Protein AF-0000000071014004 (afdb_homodimer)

Organism: NCBI:txid2759526

pLDDT: mean 93.77, std 11.55, range [32.0, 98.88]

Secondary structure (DSSP, 8-state):
------HHHHHHHHHHHTTT-TT-HHHHHHHHHHHHHHHTT--SHHHHHHHHHHHHHHHHHIIIII-EE--TTSEE-SS-EE-S-SSEEE-TT-EE-TT-EE-TT-EEE-S-TT-TT---EE-TT-EEPTT-EEESS-EEPTT-EEPTT-EE-S-B-TTEEEEETTEEEEETTS---/------HHHHHHHHHHHTTT-TT-HHHHHHHHHHHHHHHTT--SHHHHHHHHHHHHHHHHHIIIII-EE--TTSEE-TT-EE-S-SSEEE-TT-EE-TT-EE-TT-EEE-S-TT-TT---EE-TT-EEPTT-EEESS-EEPTT-EEPTT-EE-S-B-TTEEEEETTEEEEETTS---

Solvent-accessible surface area (backbone atoms only — not comparable to full-atom values): 17030 Å² total; per-residue (Å²): 127,82,73,85,60,54,69,68,57,48,43,51,48,33,34,56,62,49,71,67,39,82,81,39,60,25,40,47,43,53,44,51,21,52,50,41,46,53,46,70,68,48,75,60,60,78,68,27,47,64,53,51,52,50,41,52,54,53,49,46,46,29,33,73,39,34,25,38,42,58,50,46,64,32,46,70,44,52,53,51,34,40,77,47,49,11,55,27,40,44,39,45,64,23,35,38,27,34,48,20,37,40,32,27,36,18,36,38,27,55,70,45,86,91,36,81,69,28,25,29,35,37,30,38,38,25,36,40,26,46,41,16,34,37,34,15,72,32,44,34,25,45,43,15,35,35,33,56,50,10,33,39,73,60,67,37,54,58,45,19,34,31,39,14,77,71,40,46,81,43,56,69,88,60,78,84,128,126,81,73,84,62,55,67,68,58,50,43,50,48,33,35,54,64,49,71,66,40,81,81,39,60,26,43,46,42,53,44,50,21,52,49,42,45,51,47,70,67,48,76,58,61,78,66,27,47,62,52,49,52,52,40,52,53,53,49,47,46,30,33,41,64,41,19,40,41,56,48,44,66,31,45,71,44,52,53,52,37,40,79,44,62,32,24,27,40,45,40,45,65,21,35,38,26,35,48,20,37,39,31,28,37,19,34,38,26,54,70,45,89,88,37,83,70,30,26,27,35,38,31,37,40,25,36,41,24,46,40,15,34,37,33,16,71,30,41,35,24,44,42,15,34,37,33,61,46,10,26,40,75,59,68,38,56,56,46,19,34,31,38,41,50,70,41,46,82,41,59,72,86,63,77,83,126

Foldseek 3Di:
DPPPDDLVVQLVQLCVLQVVDCPALFSLQVSLLSLQLVLVVPPPPVVSVVSVVVSVVSQVCSCVPFVAHDHNLEAEEGSETAHGTHQHEAQSLEYAYAQEYHYYNEEWAEDDPVCRNFTEYEYYNEYEEANEYEYGNEYEEACEYEYHNEYEDYHAYHQWYWYDVPTDIGHDPDPPD/DPPPDDLVVQLVQLCVLQVVDCPALFSLQVSLLSLQLVLVVPPPPVVSVVSVVVSVVSQVCSCPPFVAHDHNLEAEEGSETEHGTHLHEAQSLEYAYAQEYHYYNEEWAADDPVCHNFTEYEYAQEYEEANEYEYGNEYEEACEYEYHNEYEDYHAYHCWYWYDVPTDIGHDPDPPD

Nearest PDB structures (foldseek):
  4n6a-assembly2_B  TM=8.414E-01  e=1.257E-10  Glycine max
  6wye-assembly1_E-4  TM=8.091E-01  e=2.209E-10  Neisseria gonorrhoeae
  4h7o-assembly1_A  TM=8.369E-01  e=6.091E-10  Vibrio cholerae O1 biovar El Tor str. N16961
  6wye-assembly1_A-3  TM=8.309E-01  e=4.596E-10  Neisseria gonorrhoeae
  4hzd-assembly1_A  TM=8.351E-01  e=7.213E-10  Brucella abortus S19

InterPro domains:
  IPR001451 Hexapeptide repeat [PF00132] (120-152)
  IPR005881 Serine O-acetyltransferase [PIRSF000441] (22-171)
  IPR011004 Trimeric LpxA-like superfamily [SSF51161] (46-169)
  IPR018357 Hexapeptide transferase, conserved site [PS00101] (128-156)
  IPR045304 Serine acetyltransferase, LbH domain [cd03354] (66-166)

Sequence (354 aa):
MNADLPLFAQIREDWIAHGRDWTKPGFRAVAVHRFGVWRMSVRPKLLRAPLSILYRALFRRCRDVYGIELPYSVVLGRNVVVEHQGGIVVHGDTVIGDDCIIRQNCTLGIRRLDALNDAPVLGRGVQLGAGSVVLGKITLGDGAIVGANAVVLVDVPARALAIGVPATITMRGEPTSMNADLPLFAQIREDWIAHGRDWTKPGFRAVAVHRFGVWRMSVRPKLLRAPLSILYRALFRRCRDVYGIELPYSVVLGRNVVVEHQGGIVVHGDTVIGDDCIIRQNCTLGIRRLDALNDAPVLGRGVQLGAGSVVLGKITLGDGAIVGANAVVLVDVPARALAIGVPATITMRGEPTS

Structure (mmCIF, N/CA/C/O backbone):
data_AF-0000000071014004-model_v1
#
loop_
_entity.id
_entity.type
_entity.pdbx_description
1 polymer 'Serine acetyltransferase'
#
loop_
_atom_site.group_PDB
_atom_site.id
_atom_site.type_symbol
_atom_site.label_atom_id
_atom_site.label_alt_id
_atom_site.label_comp_id
_atom_site.label_asym_id
_atom_site.label_entity_id
_atom_site.label_seq_id
_atom_site.pdbx_PDB_ins_code
_atom_site.Cartn_x
_atom_site.Cartn_y
_atom_site.Cartn_z
_atom_site.occupancy
_atom_site.B_iso_or_equiv
_atom_site.auth_seq_id
_atom_site.auth_comp_id
_atom_site.auth_asym_id
_atom_site.auth_atom_id
_atom_site.pdbx_PDB_model_num
ATOM 1 N N . MET A 1 1 ? 2.758 -14.836 -27.625 1 33.19 1 MET A N 1
ATOM 2 C CA . MET A 1 1 ? 3.807 -15.703 -27.109 1 33.19 1 MET A CA 1
ATOM 3 C C . MET A 1 1 ? 4.922 -14.891 -26.453 1 33.19 1 MET A C 1
ATOM 5 O O . MET A 1 1 ? 5.621 -14.141 -27.141 1 33.19 1 MET A O 1
ATOM 9 N N . ASN A 1 2 ? 4.719 -14.258 -25.297 1 44.44 2 ASN A N 1
ATOM 10 C CA . ASN A 1 2 ? 5.625 -13.234 -24.781 1 44.44 2 ASN A CA 1
ATOM 11 C C . ASN A 1 2 ? 7.078 -13.703 -24.828 1 44.44 2 ASN A C 1
ATOM 13 O O . ASN A 1 2 ? 7.406 -14.766 -24.281 1 44.44 2 ASN A O 1
ATOM 17 N N . ALA A 1 3 ? 7.75 -13.508 -25.844 1 51.12 3 ALA A N 1
ATOM 18 C CA . ALA A 1 3 ? 9.164 -13.82 -26.031 1 51.12 3 ALA A CA 1
ATOM 19 C C . ALA A 1 3 ? 9.914 -13.836 -24.703 1 51.12 3 ALA A C 1
ATOM 21 O O . ALA A 1 3 ? 9.742 -12.938 -23.875 1 51.12 3 ALA A O 1
ATOM 22 N N . ASP A 1 4 ? 10.297 -15.07 -24.188 1 71.12 4 ASP A N 1
ATOM 23 C CA . ASP A 1 4 ? 11.07 -15.352 -22.984 1 71.12 4 ASP A CA 1
ATOM 24 C C . ASP A 1 4 ? 12.258 -14.398 -22.859 1 71.12 4 ASP A C 1
ATOM 26 O O . ASP A 1 4 ? 13.25 -14.547 -23.562 1 71.12 4 ASP A O 1
ATOM 30 N N . LEU A 1 5 ? 12.047 -13.109 -22.5 1 79.94 5 LEU A N 1
ATOM 31 C CA . LEU A 1 5 ? 13.141 -12.172 -22.25 1 79.94 5 LEU A CA 1
ATOM 32 C C . LEU A 1 5 ? 14.148 -12.758 -21.266 1 79.94 5 LEU A C 1
ATOM 34 O O . LEU A 1 5 ? 13.773 -13.453 -20.328 1 79.94 5 LEU A O 1
ATOM 38 N N . PRO A 1 6 ? 15.43 -12.578 -21.781 1 90.38 6 PRO A N 1
ATOM 39 C CA . PRO A 1 6 ? 16.438 -12.938 -20.781 1 90.38 6 PRO A CA 1
ATOM 40 C C . PRO A 1 6 ? 16.203 -12.25 -19.438 1 90.38 6 PRO A C 1
ATOM 42 O O . PRO A 1 6 ? 15.492 -11.25 -19.359 1 90.38 6 PRO A O 1
ATOM 45 N N . LEU A 1 7 ? 16.781 -12.859 -18.438 1 92.12 7 LEU A N 1
ATOM 46 C CA . LEU A 1 7 ? 16.578 -12.391 -17.078 1 92.12 7 LEU A CA 1
ATOM 47 C C . LEU A 1 7 ? 16.875 -10.898 -16.969 1 92.12 7 LEU A C 1
ATOM 49 O O . LEU A 1 7 ? 16.062 -10.133 -16.438 1 92.12 7 LEU A O 1
ATOM 53 N N . PHE A 1 8 ? 18.016 -10.422 -17.484 1 93.06 8 PHE A N 1
ATOM 54 C CA . PHE A 1 8 ? 18.438 -9.031 -17.328 1 93.06 8 PHE A CA 1
ATOM 55 C C . PHE A 1 8 ? 17.484 -8.094 -18.047 1 93.06 8 PHE A C 1
ATOM 57 O O . PHE A 1 8 ? 17.188 -7 -17.562 1 93.06 8 PHE A O 1
ATOM 64 N N . ALA A 1 9 ? 16.984 -8.461 -19.141 1 94.88 9 ALA A N 1
ATOM 65 C CA . ALA A 1 9 ? 16.016 -7.656 -19.875 1 94.88 9 ALA A CA 1
ATOM 66 C C . ALA A 1 9 ? 14.711 -7.539 -19.094 1 94.88 9 ALA A C 1
ATOM 68 O O . ALA A 1 9 ? 14.086 -6.477 -19.078 1 94.88 9 ALA A O 1
ATOM 69 N N . GLN A 1 10 ? 14.297 -8.625 -18.516 1 94.12 10 GLN A N 1
ATOM 70 C CA . GLN A 1 10 ? 13.086 -8.594 -17.688 1 94.12 10 GLN A CA 1
ATOM 71 C C . GLN A 1 10 ? 13.25 -7.645 -16.5 1 94.12 10 GLN A C 1
ATOM 73 O O . GLN A 1 10 ? 12.352 -6.852 -16.219 1 94.12 10 GLN A O 1
ATOM 78 N N . ILE A 1 11 ? 14.367 -7.715 -15.883 1 95.5 11 ILE A N 1
ATOM 79 C CA . ILE A 1 11 ? 14.633 -6.906 -14.695 1 95.5 11 ILE A CA 1
ATOM 80 C C . ILE A 1 11 ? 14.703 -5.434 -15.078 1 95.5 11 ILE A C 1
ATOM 82 O O . ILE A 1 11 ? 14.211 -4.57 -14.352 1 95.5 11 ILE A O 1
ATOM 86 N N . ARG A 1 12 ? 15.297 -5.172 -16.188 1 96.19 12 ARG A N 1
ATOM 87 C CA . ARG A 1 12 ? 15.352 -3.797 -16.672 1 96.19 12 ARG A CA 1
ATOM 88 C C . ARG A 1 12 ? 13.953 -3.248 -16.953 1 96.19 12 ARG A C 1
ATOM 90 O O . ARG A 1 12 ? 13.648 -2.107 -16.594 1 96.19 12 ARG A O 1
ATOM 97 N N . GLU A 1 13 ? 13.203 -4.043 -17.578 1 96.19 13 GLU A N 1
ATOM 98 C CA . GLU A 1 13 ? 11.82 -3.658 -17.844 1 96.19 13 GLU A CA 1
ATOM 99 C C . GLU A 1 13 ? 11.07 -3.375 -16.547 1 96.19 13 GLU A C 1
ATOM 101 O O . GLU A 1 13 ? 10.344 -2.387 -16.438 1 96.19 13 GLU A O 1
ATOM 106 N N . ASP A 1 14 ? 11.25 -4.258 -15.578 1 95.81 14 ASP A N 1
ATOM 107 C CA . ASP A 1 14 ? 10.594 -4.082 -14.289 1 95.81 14 ASP A CA 1
ATOM 108 C C . ASP A 1 14 ? 11.094 -2.826 -13.578 1 95.81 14 ASP A C 1
ATOM 110 O O . ASP A 1 14 ? 10.328 -2.139 -12.906 1 95.81 14 ASP A O 1
ATOM 114 N N . TRP A 1 15 ? 12.352 -2.553 -13.727 1 96.38 15 TRP A N 1
ATOM 115 C CA . TRP A 1 15 ? 12.953 -1.353 -13.148 1 96.38 15 TRP A CA 1
ATOM 116 C C . TRP A 1 15 ? 12.305 -0.095 -13.727 1 96.38 15 TRP A C 1
ATOM 118 O O . TRP A 1 15 ? 11.945 0.82 -12.977 1 96.38 15 TRP A O 1
ATOM 128 N N . ILE A 1 16 ? 12.133 -0.073 -14.945 1 97 16 ILE A N 1
ATOM 129 C CA . ILE A 1 16 ? 11.5 1.057 -15.617 1 97 16 ILE A CA 1
ATOM 130 C C . ILE A 1 16 ? 10.055 1.186 -15.156 1 97 16 ILE A C 1
ATOM 132 O O . ILE A 1 16 ? 9.594 2.283 -14.828 1 97 16 ILE A O 1
ATOM 136 N N . ALA A 1 17 ? 9.398 0.08 -15.031 1 95.25 17 ALA A N 1
ATOM 137 C CA . ALA A 1 17 ? 7.992 0.065 -14.633 1 95.25 17 ALA A CA 1
ATOM 138 C C . ALA A 1 17 ? 7.816 0.58 -13.211 1 95.25 17 ALA A C 1
ATOM 140 O O . ALA A 1 17 ? 6.746 1.072 -12.852 1 95.25 17 ALA A O 1
ATOM 141 N N . HIS A 1 18 ? 8.844 0.455 -12.391 1 96.25 18 HIS A N 1
ATOM 142 C CA . HIS A 1 18 ? 8.766 0.898 -11.008 1 96.25 18 HIS A CA 1
ATOM 143 C C . HIS A 1 18 ? 9.391 2.281 -10.836 1 96.25 18 HIS A C 1
ATOM 145 O O . HIS A 1 18 ? 9.898 2.609 -9.758 1 96.25 18 HIS A O 1
ATOM 151 N N . GLY A 1 19 ? 9.445 3.031 -11.859 1 94.5 19 GLY A N 1
ATOM 152 C CA . GLY A 1 19 ? 9.898 4.41 -11.781 1 94.5 19 GLY A CA 1
ATOM 153 C C . GLY A 1 19 ? 11.406 4.543 -11.695 1 94.5 19 GLY A C 1
ATOM 154 O O . GLY A 1 19 ? 11.922 5.492 -11.102 1 94.5 19 GLY A O 1
ATOM 155 N N . ARG A 1 20 ? 12.148 3.553 -12.055 1 96.38 20 ARG A N 1
ATOM 156 C CA . ARG A 1 20 ? 13.609 3.551 -12.102 1 96.38 20 ARG A CA 1
ATOM 157 C C . ARG A 1 20 ? 14.203 3.711 -10.703 1 96.38 20 ARG A C 1
ATOM 159 O O . ARG A 1 20 ? 15.195 4.41 -10.523 1 96.38 20 ARG A O 1
ATOM 166 N N . ASP A 1 21 ? 13.555 3.252 -9.781 1 94.5 21 ASP A N 1
ATOM 167 C CA . ASP A 1 21 ? 14 3.275 -8.391 1 94.5 21 ASP A CA 1
ATOM 168 C C . ASP A 1 21 ? 14.211 1.859 -7.859 1 94.5 21 ASP A C 1
ATOM 170 O O . ASP A 1 21 ? 13.25 1.182 -7.492 1 94.5 21 ASP A O 1
ATOM 174 N N . TRP A 1 22 ? 15.414 1.459 -7.73 1 93.88 22 TRP A N 1
ATOM 175 C CA . TRP A 1 22 ? 15.734 0.088 -7.348 1 93.88 22 TRP A CA 1
ATOM 176 C C . TRP A 1 22 ? 15.484 -0.137 -5.859 1 93.88 22 TRP A C 1
ATOM 178 O O . TRP A 1 22 ? 15.484 -1.276 -5.391 1 93.88 22 TRP A O 1
ATOM 188 N N . THR A 1 23 ? 15.219 0.955 -5.137 1 94.25 23 THR A N 1
ATOM 189 C CA . THR A 1 23 ? 15.047 0.823 -3.693 1 94.25 23 THR A CA 1
ATOM 190 C C . THR A 1 23 ? 13.609 0.447 -3.348 1 94.25 23 THR A C 1
ATOM 192 O O . THR A 1 23 ? 13.312 0.086 -2.207 1 94.25 23 THR A O 1
ATOM 195 N N . LYS A 1 24 ? 12.758 0.552 -4.312 1 95.94 24 LYS A N 1
ATOM 196 C CA . LYS A 1 24 ? 11.359 0.245 -4.047 1 95.94 24 LYS A CA 1
ATOM 197 C C . LYS A 1 24 ? 11.164 -1.239 -3.748 1 95.94 24 LYS A C 1
ATOM 199 O O . LYS A 1 24 ? 11.578 -2.096 -4.535 1 95.94 24 LYS A O 1
ATOM 204 N N . PRO A 1 25 ? 10.508 -1.484 -2.639 1 97.25 25 PRO A N 1
ATOM 205 C CA . PRO A 1 25 ? 10.289 -2.885 -2.27 1 97.25 25 PRO A CA 1
ATOM 206 C C . PRO A 1 25 ? 9.578 -3.678 -3.363 1 97.25 25 PRO A C 1
ATOM 208 O O . PRO A 1 25 ? 9.898 -4.848 -3.594 1 97.25 25 PRO A O 1
ATOM 211 N N . GLY A 1 26 ? 8.641 -3.057 -4.035 1 97.81 26 GLY A N 1
ATOM 212 C CA . GLY A 1 26 ? 7.922 -3.732 -5.105 1 97.81 26 GLY A CA 1
ATOM 213 C C . GLY A 1 26 ? 8.828 -4.207 -6.227 1 97.81 26 GLY A C 1
ATOM 214 O O . GLY A 1 26 ? 8.703 -5.336 -6.699 1 97.81 26 GLY A O 1
ATOM 215 N N . PHE A 1 27 ? 9.711 -3.385 -6.656 1 98.12 27 PHE A N 1
ATOM 216 C CA . PHE A 1 27 ? 10.664 -3.762 -7.691 1 98.12 27 PHE A CA 1
ATOM 217 C C . PHE A 1 27 ? 11.523 -4.938 -7.238 1 98.12 27 PHE A C 1
ATOM 219 O O . PHE A 1 27 ? 11.711 -5.902 -7.984 1 98.12 27 PHE A O 1
ATOM 226 N N . ARG A 1 28 ? 12.047 -4.812 -6.035 1 98.12 28 ARG A N 1
ATOM 227 C CA . ARG A 1 28 ? 12.938 -5.852 -5.523 1 98.12 28 ARG A CA 1
ATOM 228 C C . ARG A 1 28 ? 12.219 -7.195 -5.441 1 98.12 28 ARG A C 1
ATOM 230 O O . ARG A 1 28 ? 12.805 -8.234 -5.738 1 98.12 28 ARG A O 1
ATOM 237 N N . ALA A 1 29 ? 10.984 -7.18 -5.027 1 98.56 29 ALA A N 1
ATOM 238 C CA . ALA A 1 29 ? 10.211 -8.422 -4.938 1 98.56 29 ALA A CA 1
ATOM 239 C C . ALA A 1 29 ? 10.031 -9.055 -6.312 1 98.56 29 ALA A C 1
ATOM 241 O O . ALA A 1 29 ? 10.164 -10.266 -6.465 1 98.56 29 ALA A O 1
ATOM 242 N N . VAL A 1 30 ? 9.703 -8.266 -7.277 1 98.56 30 VAL A N 1
ATOM 243 C CA . VAL A 1 30 ? 9.508 -8.758 -8.633 1 98.56 30 VAL A CA 1
ATOM 244 C C . VAL A 1 30 ? 10.828 -9.273 -9.188 1 98.56 30 VAL A C 1
ATOM 246 O O . VAL A 1 30 ? 10.875 -10.32 -9.836 1 98.56 30 VAL A O 1
ATOM 249 N N . ALA A 1 31 ? 11.922 -8.547 -8.969 1 98.5 31 ALA A N 1
ATOM 250 C CA . ALA A 1 31 ? 13.25 -8.969 -9.414 1 98.5 31 ALA A CA 1
ATOM 251 C C . ALA A 1 31 ? 13.625 -10.32 -8.812 1 98.5 31 ALA A C 1
ATOM 253 O O . ALA A 1 31 ? 14.156 -11.195 -9.508 1 98.5 31 ALA A O 1
ATOM 254 N N . VAL A 1 32 ? 13.359 -10.43 -7.527 1 98.5 32 VAL A N 1
ATOM 255 C CA . VAL A 1 32 ? 13.672 -11.688 -6.84 1 98.5 32 VAL A CA 1
ATOM 256 C C . VAL A 1 32 ? 12.836 -12.82 -7.438 1 98.5 32 VAL A C 1
ATOM 258 O O . VAL A 1 32 ? 13.336 -13.93 -7.617 1 98.5 32 VAL A O 1
ATOM 261 N N . HIS A 1 33 ? 11.594 -12.57 -7.711 1 98.56 33 HIS A N 1
ATOM 262 C CA . HIS A 1 33 ? 10.742 -13.547 -8.383 1 98.56 33 HIS A CA 1
ATOM 263 C C . HIS A 1 33 ? 11.352 -14 -9.703 1 98.56 33 HIS A C 1
ATOM 265 O O . HIS A 1 33 ? 11.453 -15.195 -9.969 1 98.56 33 HIS A O 1
ATOM 271 N N . ARG A 1 34 ? 11.711 -13.023 -10.531 1 98.06 34 ARG A N 1
ATOM 272 C CA . ARG A 1 34 ? 12.266 -13.352 -11.844 1 98.06 34 ARG A CA 1
ATOM 273 C C . ARG A 1 34 ? 13.555 -14.156 -11.703 1 98.06 34 ARG A C 1
ATOM 275 O O . ARG A 1 34 ? 13.789 -15.094 -12.477 1 98.06 34 ARG A O 1
ATOM 282 N N . PHE A 1 35 ? 14.422 -13.766 -10.75 1 97.88 35 PHE A N 1
ATOM 283 C CA . PHE A 1 35 ? 15.641 -14.516 -10.453 1 97.88 35 PHE A CA 1
ATOM 284 C C . PHE A 1 35 ? 15.305 -15.961 -10.086 1 97.88 35 PHE A C 1
ATOM 286 O O . PHE A 1 35 ? 15.984 -16.891 -10.516 1 97.88 35 PHE A O 1
ATOM 293 N N . GLY A 1 36 ? 14.289 -16.109 -9.266 1 97.69 36 GLY A N 1
ATOM 294 C CA . GLY A 1 36 ? 13.859 -17.438 -8.867 1 97.69 36 GLY A CA 1
ATOM 295 C C . GLY A 1 36 ? 13.43 -18.297 -10.039 1 97.69 36 GLY A C 1
ATOM 296 O O . GLY A 1 36 ? 13.742 -19.484 -10.086 1 97.69 36 GLY A O 1
ATOM 297 N N . VAL A 1 37 ? 12.703 -17.719 -10.938 1 96.88 37 VAL A N 1
ATOM 298 C CA . VAL A 1 37 ? 12.273 -18.453 -12.125 1 96.88 37 VAL A CA 1
ATOM 299 C C . VAL A 1 37 ? 13.484 -18.812 -12.977 1 96.88 37 VAL A C 1
ATOM 301 O O . VAL A 1 37 ? 13.625 -19.953 -13.414 1 96.88 37 VAL A O 1
ATOM 304 N N . TRP A 1 38 ? 14.359 -17.844 -13.18 1 95.56 38 TRP A N 1
ATOM 305 C CA . TRP A 1 38 ? 15.539 -18.047 -14.008 1 95.56 38 TRP A CA 1
ATOM 306 C C . TRP A 1 38 ? 16.422 -19.156 -13.453 1 95.56 38 TRP A C 1
ATOM 308 O O . TRP A 1 38 ? 16.953 -19.984 -14.203 1 95.56 38 TRP A O 1
ATOM 318 N N . ARG A 1 39 ? 16.609 -19.125 -12.148 1 94.94 39 ARG A N 1
ATOM 319 C CA . ARG A 1 39 ? 17.531 -20.094 -11.547 1 94.94 39 ARG A CA 1
ATOM 320 C C . ARG A 1 39 ? 17.062 -21.531 -11.812 1 94.94 39 ARG A C 1
ATOM 322 O O . ARG A 1 39 ? 17.859 -22.453 -11.812 1 94.94 39 ARG A O 1
ATOM 329 N N . MET A 1 40 ? 15.781 -21.719 -12 1 93.38 40 MET A N 1
ATOM 330 C CA . MET A 1 40 ? 15.242 -23.062 -12.25 1 93.38 40 MET A CA 1
ATOM 331 C C . MET A 1 40 ? 15.633 -23.547 -13.641 1 93.38 40 MET A C 1
ATOM 333 O O . MET A 1 40 ? 15.531 -24.75 -13.93 1 93.38 40 MET A O 1
ATOM 337 N N . SER A 1 41 ? 16.062 -22.672 -14.438 1 91.5 41 SER A N 1
ATOM 338 C CA . SER A 1 41 ? 16.5 -23.047 -15.781 1 91.5 41 SER A CA 1
ATOM 339 C C . SER A 1 41 ? 17.969 -23.453 -15.789 1 91.5 41 SER A C 1
ATOM 341 O O . SER A 1 41 ? 18.453 -23.984 -16.781 1 91.5 41 SER A O 1
ATOM 343 N N . VAL A 1 42 ? 18.625 -23.25 -14.703 1 90.12 42 VAL A N 1
ATOM 344 C CA . VAL A 1 42 ? 20.031 -2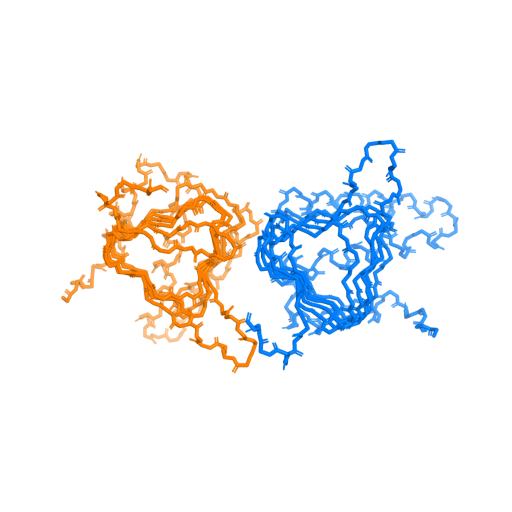3.609 -14.609 1 90.12 42 VAL A CA 1
ATOM 345 C C . VAL A 1 42 ? 20.172 -25.125 -14.469 1 90.12 42 VAL A C 1
ATOM 347 O O . VAL A 1 42 ? 19.531 -25.734 -13.617 1 90.12 42 VAL A O 1
ATOM 350 N N . ARG A 1 43 ? 20.922 -25.953 -15.375 1 86.5 43 ARG A N 1
ATOM 351 C CA . ARG A 1 43 ? 20.906 -27.406 -15.57 1 86.5 43 ARG A CA 1
ATOM 352 C C . ARG A 1 43 ? 21.719 -28.109 -14.5 1 86.5 43 ARG A C 1
ATOM 354 O O . ARG A 1 43 ? 21.25 -29.062 -13.875 1 86.5 43 ARG A O 1
ATOM 361 N N . PRO A 1 44 ? 23.25 -27.828 -14.477 1 89 44 PRO A N 1
ATOM 362 C CA . PRO A 1 44 ? 23.891 -28.641 -13.438 1 89 44 PRO A CA 1
ATOM 363 C C . PRO A 1 44 ? 23.406 -28.281 -12.031 1 89 44 PRO A C 1
ATOM 365 O O . PRO A 1 44 ? 23.328 -27.109 -11.68 1 89 44 PRO A O 1
ATOM 368 N N . LYS A 1 45 ? 22.812 -29.344 -11.438 1 88 45 LYS A N 1
ATOM 369 C CA . LYS A 1 45 ? 22.281 -29.188 -10.094 1 88 45 LYS A CA 1
ATOM 370 C C . LYS A 1 45 ? 23.281 -28.516 -9.164 1 88 45 LYS A C 1
ATOM 372 O O . LYS A 1 45 ? 22.906 -27.75 -8.281 1 88 45 LYS A O 1
ATOM 377 N N . LEU A 1 46 ? 24.5 -28.875 -9.43 1 90.62 46 LEU A N 1
ATOM 378 C CA . LEU A 1 46 ? 25.547 -28.328 -8.562 1 90.62 46 LEU A CA 1
ATOM 379 C C . LEU A 1 46 ? 25.625 -26.812 -8.68 1 90.62 46 LEU A C 1
ATOM 381 O O . LEU A 1 46 ? 25.891 -26.125 -7.695 1 90.62 46 LEU A O 1
ATOM 385 N N . LEU A 1 47 ? 25.406 -26.312 -9.836 1 90.88 47 LEU A N 1
ATOM 386 C CA . LEU A 1 47 ? 25.438 -24.875 -10.062 1 90.88 47 LEU A CA 1
ATOM 387 C C . LEU A 1 47 ? 24.141 -24.219 -9.586 1 90.88 47 LEU A C 1
ATOM 389 O O . LEU A 1 47 ? 24.141 -23.062 -9.156 1 90.88 47 LEU A O 1
ATOM 393 N N . ARG A 1 48 ? 23.078 -24.953 -9.594 1 93.38 48 ARG A N 1
ATOM 394 C CA . ARG A 1 48 ? 21.766 -24.438 -9.203 1 93.38 48 ARG A CA 1
ATOM 395 C C . ARG A 1 48 ? 21.656 -24.312 -7.688 1 93.38 48 ARG A C 1
ATOM 397 O O . ARG A 1 48 ? 20.969 -23.438 -7.176 1 93.38 48 ARG A O 1
ATOM 404 N N . ALA A 1 49 ? 22.391 -25.047 -6.965 1 94.75 49 ALA A N 1
ATOM 405 C CA . ALA A 1 49 ? 22.25 -25.141 -5.512 1 94.75 49 ALA A CA 1
ATOM 406 C C . ALA A 1 49 ? 22.578 -23.812 -4.844 1 94.75 49 ALA A C 1
ATOM 408 O O . ALA A 1 49 ? 21.766 -23.266 -4.094 1 94.75 49 ALA A O 1
ATOM 409 N N . PRO A 1 50 ? 23.797 -23.266 -5.125 1 95.88 50 PRO A N 1
ATOM 410 C CA . PRO A 1 50 ? 24.078 -21.969 -4.496 1 95.88 50 PRO A CA 1
ATOM 411 C C . PRO A 1 50 ? 23.109 -20.875 -4.926 1 95.88 50 PRO A C 1
ATOM 413 O O . PRO A 1 50 ? 22.781 -19.984 -4.137 1 95.88 50 PRO A O 1
ATOM 416 N N . LEU A 1 51 ? 22.656 -20.922 -6.125 1 96.44 51 LEU A N 1
ATOM 417 C CA . LEU A 1 51 ? 21.672 -19.953 -6.621 1 96.44 51 LEU A CA 1
ATOM 418 C C . LEU A 1 51 ? 20.344 -20.109 -5.898 1 96.44 51 LEU A C 1
ATOM 420 O O . LEU A 1 51 ? 19.641 -19.125 -5.645 1 96.44 51 LEU A O 1
ATOM 424 N N . SER A 1 52 ? 20 -21.328 -5.52 1 97.06 52 SER A N 1
ATOM 425 C CA . SER A 1 52 ? 18.766 -21.594 -4.797 1 97.06 52 SER A CA 1
ATOM 426 C C . SER A 1 52 ? 18.844 -21.109 -3.355 1 97.06 52 SER A C 1
ATOM 428 O O . SER A 1 52 ? 17.859 -20.609 -2.801 1 97.06 52 SER A O 1
ATOM 430 N N . ILE A 1 53 ? 20.016 -21.188 -2.781 1 97.69 53 ILE A N 1
ATOM 431 C CA . ILE A 1 53 ? 20.234 -20.656 -1.441 1 97.69 53 ILE A CA 1
ATOM 432 C C . ILE A 1 53 ? 20.078 -19.125 -1.459 1 97.69 53 ILE A C 1
ATOM 434 O O . ILE A 1 53 ? 19.406 -18.562 -0.587 1 97.69 53 ILE A O 1
ATOM 438 N N . LEU A 1 54 ? 20.672 -18.5 -2.465 1 98 54 LEU A N 1
ATOM 439 C CA . LEU A 1 54 ? 20.562 -17.047 -2.609 1 98 54 LEU A CA 1
ATOM 440 C C . LEU A 1 54 ? 19.109 -16.641 -2.818 1 98 54 LEU A C 1
ATOM 442 O O . LEU A 1 54 ? 18.641 -15.672 -2.215 1 98 54 LEU A O 1
ATOM 446 N N . TYR A 1 55 ? 18.391 -17.375 -3.65 1 97.62 55 TYR A N 1
ATOM 447 C CA . TYR A 1 55 ? 16.969 -17.078 -3.861 1 97.62 55 TYR A CA 1
ATOM 448 C C . TYR A 1 55 ? 16.203 -17.156 -2.551 1 97.62 55 TYR A C 1
ATOM 450 O O . TYR A 1 55 ? 15.43 -16.25 -2.229 1 97.62 55 TYR A O 1
ATOM 458 N N . ARG A 1 56 ? 16.422 -18.172 -1.872 1 98.25 56 ARG A N 1
ATOM 459 C CA . ARG A 1 56 ? 15.695 -18.359 -0.619 1 98.25 56 ARG A CA 1
ATOM 460 C C . ARG A 1 56 ? 15.984 -17.219 0.356 1 98.25 56 ARG A C 1
ATOM 462 O O . ARG A 1 56 ? 15.078 -16.75 1.048 1 98.25 56 ARG A O 1
ATOM 469 N N . ALA A 1 57 ? 17.219 -16.828 0.474 1 98.62 57 ALA A N 1
ATOM 470 C CA . ALA A 1 57 ? 17.594 -15.727 1.347 1 98.62 57 ALA A CA 1
ATOM 471 C C . ALA A 1 57 ? 16.922 -14.43 0.914 1 98.62 57 ALA A C 1
ATOM 473 O O . ALA A 1 57 ? 16.391 -13.695 1.747 1 98.62 57 ALA A O 1
ATOM 474 N N . LEU A 1 58 ? 16.969 -14.164 -0.382 1 98.44 58 LEU A N 1
ATOM 475 C CA . LEU A 1 58 ? 16.375 -12.945 -0.91 1 98.44 58 LEU A CA 1
ATOM 476 C C . LEU A 1 58 ? 14.859 -12.977 -0.765 1 98.44 58 LEU A C 1
ATOM 478 O O . LEU A 1 58 ? 14.234 -11.961 -0.451 1 98.44 58 LEU A O 1
ATOM 482 N N . PHE A 1 59 ? 14.289 -14.141 -1.022 1 98.12 59 PHE A N 1
ATOM 483 C CA . PHE A 1 59 ? 12.852 -14.328 -0.854 1 98.12 59 PHE A CA 1
ATOM 484 C C . PHE A 1 59 ? 12.445 -14.078 0.592 1 98.12 59 PHE A C 1
ATOM 486 O O . PHE A 1 59 ? 11.453 -13.391 0.852 1 98.12 59 PHE A O 1
ATOM 493 N N . ARG A 1 60 ? 13.18 -14.578 1.499 1 98.25 60 ARG A N 1
ATOM 494 C CA . ARG A 1 60 ? 12.906 -14.367 2.916 1 98.25 60 ARG A CA 1
ATOM 495 C C . ARG A 1 60 ? 12.992 -12.891 3.277 1 98.25 60 ARG A C 1
ATOM 497 O O . ARG A 1 60 ? 12.195 -12.391 4.074 1 98.25 60 ARG A O 1
ATOM 504 N N . ARG A 1 61 ? 13.922 -12.234 2.785 1 97.62 61 ARG A N 1
ATOM 505 C CA . ARG A 1 61 ? 14.047 -10.797 3.039 1 97.62 61 ARG A CA 1
ATOM 506 C C . ARG A 1 61 ? 12.828 -10.047 2.531 1 97.62 61 ARG A C 1
ATOM 508 O O . ARG A 1 61 ? 12.297 -9.164 3.221 1 97.62 61 ARG A O 1
ATOM 515 N N . CYS A 1 62 ? 12.367 -10.375 1.312 1 97.94 62 CYS A N 1
ATOM 516 C CA . CYS A 1 62 ? 11.172 -9.734 0.769 1 97.94 62 CYS A CA 1
ATOM 517 C C . CYS A 1 62 ? 9.961 -10.016 1.645 1 97.94 62 CYS A C 1
ATOM 519 O O . CYS A 1 62 ? 9.156 -9.117 1.91 1 97.94 62 CYS A O 1
ATOM 521 N N . ARG A 1 63 ? 9.914 -11.227 2.061 1 96.88 63 ARG A N 1
ATOM 522 C CA . ARG A 1 63 ? 8.781 -11.641 2.885 1 96.88 63 ARG A CA 1
ATOM 523 C C . ARG A 1 63 ? 8.836 -10.977 4.258 1 96.88 63 ARG A C 1
ATOM 525 O O . ARG A 1 63 ? 7.855 -10.367 4.691 1 96.88 63 ARG A O 1
ATOM 532 N N . ASP A 1 64 ? 9.961 -11.039 4.918 1 96.19 64 ASP A N 1
ATOM 533 C CA . ASP A 1 64 ? 10.078 -10.656 6.324 1 96.19 64 ASP A CA 1
ATOM 534 C C . ASP A 1 64 ? 10.25 -9.148 6.473 1 96.19 64 ASP A C 1
ATOM 536 O O . ASP A 1 64 ? 9.797 -8.562 7.461 1 96.19 64 ASP A O 1
ATOM 540 N N . VAL A 1 65 ? 10.859 -8.492 5.59 1 96.3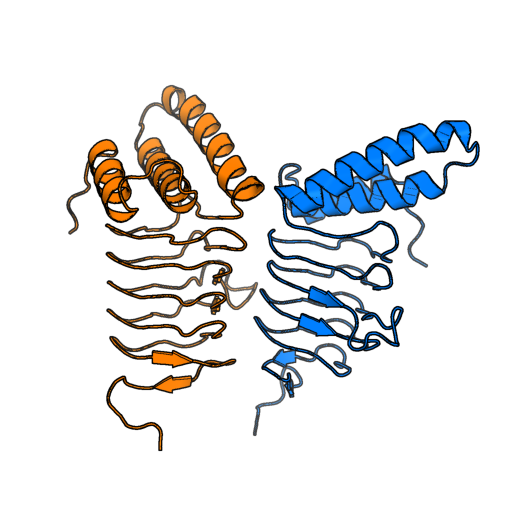8 65 VAL A N 1
ATOM 541 C CA . VAL A 1 65 ? 11.188 -7.074 5.734 1 96.38 65 VAL A CA 1
ATOM 542 C C . VAL A 1 65 ? 10.164 -6.234 4.969 1 96.38 65 VAL A C 1
ATOM 544 O O . VAL A 1 65 ? 9.578 -5.301 5.527 1 96.38 65 VAL A O 1
ATOM 547 N N . TYR A 1 66 ? 9.844 -6.609 3.734 1 97.19 66 TYR A N 1
ATOM 548 C CA . TYR A 1 66 ? 8.945 -5.805 2.914 1 97.19 66 TYR A CA 1
ATOM 549 C C . TYR A 1 66 ? 7.492 -6.223 3.125 1 97.19 66 TYR A C 1
ATOM 551 O O . TYR A 1 66 ? 6.57 -5.473 2.791 1 97.19 66 TYR A O 1
ATOM 559 N N . GLY A 1 67 ? 7.234 -7.453 3.625 1 97.44 67 GLY A N 1
ATOM 560 C CA . GLY A 1 67 ? 5.875 -7.965 3.736 1 97.44 67 GLY A CA 1
ATOM 561 C C . GLY A 1 67 ? 5.273 -8.352 2.398 1 97.44 67 GLY A C 1
ATOM 562 O O . GLY A 1 67 ? 4.074 -8.172 2.178 1 97.44 67 GLY A O 1
ATOM 563 N N . ILE A 1 68 ? 6.133 -8.781 1.477 1 98.38 68 ILE A N 1
ATOM 564 C CA . ILE A 1 68 ? 5.68 -9.211 0.157 1 98.38 68 ILE A CA 1
ATOM 565 C C . ILE A 1 68 ? 6.035 -10.68 -0.059 1 98.38 68 ILE A C 1
ATOM 567 O O . ILE A 1 68 ? 7.211 -11.047 -0.065 1 98.38 68 ILE A O 1
ATOM 571 N N . GLU A 1 69 ? 5.07 -11.5 -0.174 1 98.5 69 GLU A N 1
ATOM 572 C CA . GLU A 1 69 ? 5.25 -12.914 -0.508 1 98.5 69 GLU A CA 1
ATOM 573 C C . GLU A 1 69 ? 4.844 -13.195 -1.951 1 98.5 69 GLU A C 1
ATOM 575 O O . GLU A 1 69 ? 3.654 -13.32 -2.252 1 98.5 69 GLU A O 1
ATOM 580 N N . LEU A 1 70 ? 5.801 -13.336 -2.854 1 98.56 70 LEU A N 1
ATOM 581 C CA . LEU A 1 70 ? 5.652 -13.586 -4.285 1 98.56 70 LEU A CA 1
ATOM 582 C C . LEU A 1 70 ? 6.574 -14.719 -4.73 1 98.56 70 LEU A C 1
ATOM 584 O O . LEU A 1 70 ? 7.68 -14.469 -5.219 1 98.56 70 LEU A O 1
ATOM 588 N N . PRO A 1 71 ? 6.145 -15.945 -4.562 1 98.31 71 PRO A N 1
ATOM 589 C CA . PRO A 1 71 ? 7 -17.094 -4.887 1 98.31 71 PRO A CA 1
ATOM 590 C C . PRO A 1 71 ? 7.293 -17.203 -6.383 1 98.31 71 PRO A C 1
ATOM 592 O O . PRO A 1 71 ? 6.527 -16.703 -7.207 1 98.31 71 PRO A O 1
ATOM 595 N N . TYR A 1 72 ? 8.398 -17.891 -6.711 1 97.94 72 TYR A N 1
ATOM 596 C CA . TYR A 1 72 ? 8.852 -18.016 -8.094 1 97.94 72 TYR A CA 1
ATOM 597 C C . TYR A 1 72 ? 7.867 -18.844 -8.914 1 97.94 72 TYR A C 1
ATOM 599 O O . TYR A 1 72 ? 7.895 -18.797 -10.148 1 97.94 72 TYR A O 1
ATOM 607 N N . SER A 1 73 ? 6.973 -19.562 -8.234 1 98 73 SER A N 1
ATOM 608 C CA . SER A 1 73 ? 6.062 -20.453 -8.945 1 98 73 SER A CA 1
ATOM 609 C C . SER A 1 73 ? 4.898 -19.688 -9.562 1 98 73 SER A C 1
ATOM 611 O O . SER A 1 73 ? 4.172 -20.203 -10.406 1 98 73 SER A O 1
ATOM 613 N N . VAL A 1 74 ? 4.656 -18.453 -9.102 1 98.44 74 VAL A N 1
ATOM 614 C CA . VAL A 1 74 ? 3.652 -17.594 -9.719 1 98.44 74 VAL A CA 1
ATOM 615 C C . VAL A 1 74 ? 4.008 -17.359 -11.188 1 98.44 74 VAL A C 1
ATOM 617 O O . VAL A 1 74 ? 5.176 -17.125 -11.516 1 98.44 74 VAL A O 1
ATOM 620 N N . VAL A 1 75 ? 3.033 -17.438 -12.102 1 98.38 75 VAL A N 1
ATOM 621 C CA . VAL A 1 75 ? 3.232 -16.984 -13.477 1 98.38 75 VAL A CA 1
ATOM 622 C C . VAL A 1 75 ? 3.033 -15.469 -13.555 1 98.38 75 VAL A C 1
ATOM 624 O O . VAL A 1 75 ? 1.91 -14.977 -13.422 1 98.38 75 VAL A O 1
ATOM 627 N N . LEU A 1 76 ? 4.117 -14.773 -13.781 1 98.44 76 LEU A N 1
ATOM 628 C CA . LEU A 1 76 ? 4.117 -13.312 -13.711 1 98.44 76 LEU A CA 1
ATOM 629 C C . LEU A 1 76 ? 4.398 -12.703 -15.078 1 98.44 76 LEU A C 1
ATOM 631 O O . LEU A 1 76 ? 5.449 -12.953 -15.672 1 98.44 76 LEU A O 1
ATOM 635 N N . GLY A 1 77 ? 3.475 -11.953 -15.562 1 98.12 77 GLY A N 1
ATOM 636 C CA . GLY A 1 77 ? 3.619 -11.305 -16.859 1 98.12 77 GLY A CA 1
ATOM 637 C C . GLY A 1 77 ? 4.629 -10.172 -16.844 1 98.12 77 GLY A C 1
ATOM 638 O O . GLY A 1 77 ? 5.422 -10.047 -15.914 1 98.12 77 GLY A O 1
ATOM 639 N N . ARG A 1 78 ? 4.586 -9.391 -17.922 1 97.38 78 ARG A N 1
ATOM 640 C CA . ARG A 1 78 ? 5.492 -8.258 -18.109 1 97.38 78 ARG A CA 1
ATOM 641 C C . ARG A 1 78 ? 4.906 -6.988 -17.5 1 97.38 78 ARG A C 1
ATOM 643 O O . ARG A 1 78 ? 3.684 -6.824 -17.453 1 97.38 78 ARG A O 1
ATOM 650 N N . ASN A 1 79 ? 5.809 -6.156 -17.031 1 97.12 79 ASN A N 1
ATOM 651 C CA . ASN A 1 79 ? 5.441 -4.824 -16.562 1 97.12 79 ASN A CA 1
ATOM 652 C C . ASN A 1 79 ? 4.43 -4.891 -15.414 1 97.12 79 ASN A C 1
ATOM 654 O O . ASN A 1 79 ? 3.496 -4.09 -15.359 1 97.12 79 ASN A O 1
ATOM 658 N N . VAL A 1 80 ? 4.551 -5.898 -14.617 1 98.5 80 VAL A N 1
ATOM 659 C CA . VAL A 1 80 ? 3.748 -5.949 -13.398 1 98.5 80 VAL A CA 1
ATOM 660 C C . VAL A 1 80 ? 4.371 -5.055 -12.328 1 98.5 80 VAL A C 1
ATOM 662 O O . VAL A 1 80 ? 5.578 -5.113 -12.094 1 98.5 80 VAL A O 1
ATOM 665 N N . VAL A 1 81 ? 3.51 -4.254 -11.75 1 98.44 81 VAL A N 1
ATOM 666 C CA . VAL A 1 81 ? 3.996 -3.318 -10.734 1 98.44 81 VAL A CA 1
ATOM 667 C C . VAL A 1 81 ? 3.379 -3.654 -9.383 1 98.44 81 VAL A C 1
ATOM 669 O O . VAL A 1 81 ? 2.162 -3.82 -9.273 1 98.44 81 VAL A O 1
ATOM 672 N N . VAL A 1 82 ? 4.223 -3.812 -8.414 1 98.12 82 VAL A N 1
ATOM 673 C CA . VAL A 1 82 ? 3.82 -3.795 -7.016 1 98.12 82 VAL A CA 1
ATOM 674 C C . VAL A 1 82 ? 4.066 -2.41 -6.422 1 98.12 82 VAL A C 1
ATOM 676 O O . VAL A 1 82 ? 5.211 -2.049 -6.129 1 98.12 82 VAL A O 1
ATOM 679 N N . GLU A 1 83 ? 3.119 -1.56 -6.277 1 94.75 83 GLU A N 1
ATOM 680 C CA . GLU A 1 83 ? 3.223 -0.124 -6.035 1 94.75 83 GLU A CA 1
ATOM 681 C C . GLU A 1 83 ? 3.629 0.165 -4.594 1 94.75 83 GLU A C 1
ATOM 683 O O . GLU A 1 83 ? 4.352 1.128 -4.324 1 94.75 83 GLU A O 1
ATOM 688 N N . HIS A 1 84 ? 3.223 -0.413 -3.594 1 94.94 84 HIS A N 1
ATOM 689 C CA . HIS A 1 84 ? 3.562 -0.28 -2.182 1 94.94 84 HIS A CA 1
ATOM 690 C C . HIS A 1 84 ? 3.871 -1.638 -1.559 1 94.94 84 HIS A C 1
ATOM 692 O O . HIS A 1 84 ? 4.152 -2.604 -2.271 1 94.94 84 HIS A O 1
ATOM 698 N N . GLN A 1 85 ? 4.18 -1.558 -0.326 1 93.69 85 GLN A N 1
ATOM 699 C CA . GLN A 1 85 ? 4.52 -2.814 0.332 1 93.69 85 GLN A CA 1
ATOM 700 C C . GLN A 1 85 ? 3.609 -3.074 1.528 1 93.69 85 GLN A C 1
ATOM 702 O O . GLN A 1 85 ? 2.68 -2.305 1.787 1 93.69 85 GLN A O 1
ATOM 707 N N . GLY A 1 86 ? 3.918 -4.242 2.119 1 95.06 86 GLY A N 1
ATOM 708 C CA . GLY A 1 86 ? 3.203 -4.621 3.328 1 95.06 86 GLY A CA 1
ATOM 709 C C . GLY A 1 86 ? 1.946 -5.426 3.049 1 95.06 86 GLY A C 1
ATOM 710 O O . GLY A 1 86 ? 1.031 -4.941 2.379 1 95.06 86 GLY A O 1
ATOM 711 N N . GLY A 1 87 ? 1.938 -6.602 3.605 1 96.19 87 GLY A N 1
ATOM 712 C CA . GLY A 1 87 ? 0.726 -7.406 3.639 1 96.19 87 GLY A CA 1
ATOM 713 C C . GLY A 1 87 ? 0.347 -7.969 2.281 1 96.19 87 GLY A C 1
ATOM 714 O O . GLY A 1 87 ? -0.836 -8.156 1.989 1 96.19 87 GLY A O 1
ATOM 715 N N . ILE A 1 88 ? 1.243 -8.133 1.382 1 98.31 88 ILE A N 1
ATOM 716 C CA . ILE A 1 88 ? 0.949 -8.68 0.062 1 98.31 88 ILE A CA 1
ATOM 717 C C . ILE A 1 88 ? 1.271 -10.172 0.038 1 98.31 88 ILE A C 1
ATOM 719 O O . ILE A 1 88 ? 2.412 -10.57 0.28 1 98.31 88 ILE A O 1
ATOM 723 N N . VAL A 1 89 ? 0.259 -10.992 -0.191 1 98.44 89 VAL A N 1
ATOM 724 C CA . VAL A 1 89 ? 0.424 -12.438 -0.23 1 98.44 89 VAL A CA 1
ATOM 725 C C . VAL A 1 89 ? -0.159 -12.992 -1.529 1 98.44 89 VAL A C 1
ATOM 727 O O . VAL A 1 89 ? -1.347 -12.812 -1.809 1 98.44 89 VAL A O 1
ATOM 730 N N . VAL A 1 90 ? 0.644 -13.695 -2.326 1 98.56 90 VAL A N 1
ATOM 731 C CA . VAL A 1 90 ? 0.233 -14.281 -3.598 1 98.56 90 VAL A CA 1
ATOM 732 C C . VAL A 1 90 ? 0.461 -15.789 -3.568 1 98.56 90 VAL A C 1
ATOM 734 O O . VAL A 1 90 ? 1.588 -16.25 -3.371 1 98.56 90 VAL A O 1
ATOM 737 N N . HIS A 1 91 ? -0.59 -16.516 -3.779 1 97.88 91 HIS A N 1
ATOM 738 C CA . HIS A 1 91 ? -0.485 -17.969 -3.85 1 97.88 91 HIS A CA 1
ATOM 739 C C . HIS A 1 91 ? 0.388 -18.406 -5.023 1 97.88 91 HIS A C 1
ATOM 741 O O . HIS A 1 91 ? 0.307 -17.828 -6.109 1 97.88 91 HIS A O 1
ATOM 747 N N . GLY A 1 92 ? 1.142 -19.422 -4.867 1 97.69 92 GLY A N 1
ATOM 748 C CA . GLY A 1 92 ? 2.145 -19.859 -5.816 1 97.69 92 GLY A CA 1
ATOM 749 C C . GLY A 1 92 ? 1.558 -20.281 -7.148 1 97.69 92 GLY A C 1
ATOM 750 O O . GLY A 1 92 ? 2.25 -20.281 -8.172 1 97.69 92 GLY A O 1
ATOM 751 N N . ASP A 1 93 ? 0.3 -20.578 -7.223 1 97.75 93 ASP A N 1
ATOM 752 C CA . ASP A 1 93 ? -0.322 -21.062 -8.453 1 97.75 93 ASP A CA 1
ATOM 753 C C . ASP A 1 93 ? -1.079 -19.953 -9.172 1 97.75 93 ASP A C 1
ATOM 755 O O . ASP A 1 93 ? -1.815 -20.219 -10.125 1 97.75 93 ASP A O 1
ATOM 759 N N . THR A 1 94 ? -0.921 -18.766 -8.703 1 98.5 94 THR A N 1
ATOM 760 C CA . THR A 1 94 ? -1.584 -17.609 -9.297 1 98.5 94 THR A CA 1
ATOM 761 C C . THR A 1 94 ? -0.95 -17.266 -10.641 1 98.5 94 THR A C 1
ATOM 763 O O . THR A 1 94 ? 0.251 -17.453 -10.836 1 98.5 94 THR A O 1
ATOM 766 N N . VAL A 1 95 ? -1.773 -16.812 -11.586 1 98.75 95 VAL A N 1
ATOM 767 C CA . VAL A 1 95 ? -1.333 -16.25 -12.859 1 98.75 95 VAL A CA 1
ATOM 768 C C . VAL A 1 95 ? -1.654 -14.758 -12.906 1 98.75 95 VAL A C 1
ATOM 770 O O . VAL A 1 95 ? -2.795 -14.352 -12.672 1 98.75 95 VAL A O 1
ATOM 773 N N . ILE A 1 96 ? -0.651 -13.984 -13.188 1 98.81 96 ILE A N 1
ATOM 774 C CA . ILE A 1 96 ? -0.804 -12.531 -13.281 1 98.81 96 ILE A CA 1
ATOM 775 C C . ILE A 1 96 ? -0.348 -12.055 -14.656 1 98.81 96 ILE A C 1
ATOM 777 O O . ILE A 1 96 ? 0.823 -12.195 -15.016 1 98.81 96 ILE A O 1
ATOM 781 N N . GLY A 1 97 ? -1.245 -11.469 -15.406 1 98.69 97 GLY A N 1
ATOM 782 C CA . GLY A 1 97 ? -0.958 -11.008 -16.75 1 98.69 97 GLY A CA 1
ATOM 783 C C . GLY A 1 97 ? -0.117 -9.75 -16.797 1 98.69 97 GLY A C 1
ATOM 784 O O . GLY A 1 97 ? 0.282 -9.234 -15.75 1 98.69 97 GLY A O 1
ATOM 785 N N . ASP A 1 98 ? 0.105 -9.273 -18.031 1 98.44 98 ASP A N 1
ATOM 786 C CA . ASP A 1 98 ? 0.948 -8.109 -18.266 1 98.44 98 ASP A CA 1
ATOM 787 C C . ASP A 1 98 ? 0.287 -6.84 -17.719 1 98.44 98 ASP A C 1
ATOM 789 O O . ASP A 1 98 ? -0.941 -6.727 -17.719 1 98.44 98 ASP A O 1
ATOM 793 N N . ASP A 1 99 ? 1.092 -5.938 -17.219 1 98.25 99 ASP A N 1
ATOM 794 C CA . ASP A 1 99 ? 0.705 -4.555 -16.938 1 98.25 99 ASP A CA 1
ATOM 795 C C . ASP A 1 99 ? -0.266 -4.48 -15.766 1 98.25 99 ASP A C 1
ATOM 797 O O . ASP A 1 99 ? -1.092 -3.568 -15.688 1 98.25 99 ASP A O 1
ATOM 801 N N . CYS A 1 100 ? -0.233 -5.477 -14.93 1 98.69 100 CYS A N 1
ATOM 802 C CA . CYS A 1 100 ? -1.062 -5.453 -13.727 1 98.69 100 CYS A CA 1
ATOM 803 C C . CYS A 1 100 ? -0.427 -4.594 -12.641 1 98.69 100 CYS A C 1
ATOM 805 O O . CYS A 1 100 ? 0.792 -4.406 -12.625 1 98.69 100 CYS A O 1
ATOM 807 N N . ILE A 1 101 ? -1.292 -4.043 -11.797 1 98.56 101 ILE A N 1
ATOM 808 C CA . ILE A 1 101 ? -0.858 -3.279 -10.633 1 98.56 101 ILE A CA 1
ATOM 809 C C . ILE A 1 101 ? -1.438 -3.898 -9.367 1 98.56 101 ILE A C 1
ATOM 811 O O . ILE A 1 101 ? -2.65 -4.102 -9.266 1 98.56 101 ILE A O 1
ATOM 815 N N . ILE A 1 102 ? -0.575 -4.23 -8.438 1 98.56 102 ILE A N 1
ATOM 816 C CA . ILE A 1 102 ? -0.9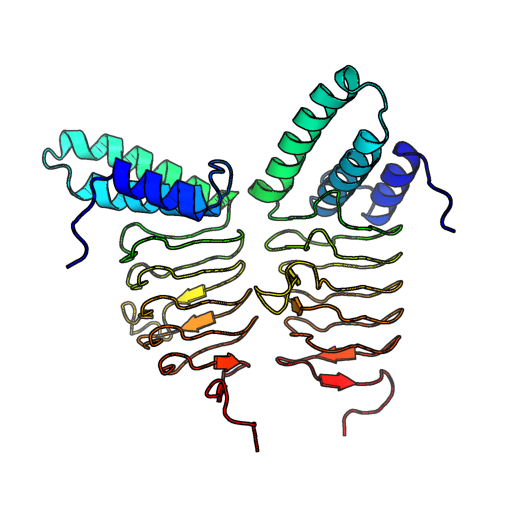41 -4.766 -7.133 1 98.56 102 ILE A CA 1
ATOM 817 C C . ILE A 1 102 ? -0.582 -3.76 -6.039 1 98.56 102 ILE A C 1
ATOM 819 O O . ILE A 1 102 ? 0.571 -3.336 -5.934 1 98.56 102 ILE A O 1
ATOM 823 N N . ARG A 1 103 ? -1.533 -3.359 -5.23 1 98.12 103 ARG A N 1
ATOM 824 C CA . ARG A 1 103 ? -1.29 -2.4 -4.16 1 98.12 103 ARG A CA 1
ATOM 825 C C . ARG A 1 103 ? -1.145 -3.109 -2.816 1 98.12 103 ARG A C 1
ATOM 827 O O . ARG A 1 103 ? -1.187 -4.34 -2.748 1 98.12 103 ARG A O 1
ATOM 834 N N . GLN A 1 104 ? -0.884 -2.322 -1.756 1 98.19 104 GLN A N 1
ATOM 835 C CA . GLN A 1 104 ? -0.529 -2.871 -0.451 1 98.19 104 GLN A CA 1
ATOM 836 C C . GLN A 1 104 ? -1.698 -3.637 0.16 1 98.19 104 GLN A C 1
ATOM 838 O O . GLN A 1 104 ? -2.857 -3.375 -0.166 1 98.19 104 GLN A O 1
ATOM 843 N N . ASN A 1 105 ? -1.402 -4.629 1.071 1 98.25 105 ASN A N 1
ATOM 844 C CA . ASN A 1 105 ? -2.35 -5.383 1.887 1 98.25 105 ASN A CA 1
ATOM 845 C C . ASN A 1 105 ? -3.273 -6.238 1.025 1 98.25 105 ASN A C 1
ATOM 847 O O . ASN A 1 105 ? -4.398 -6.539 1.424 1 98.25 105 ASN A O 1
ATOM 851 N N . CYS A 1 106 ? -2.84 -6.656 -0.158 1 98.44 106 CYS A N 1
ATOM 852 C CA . CYS A 1 106 ? -3.631 -7.484 -1.059 1 98.44 106 CYS A CA 1
ATOM 853 C C . CYS A 1 106 ? -3.312 -8.961 -0.861 1 98.44 106 CYS A C 1
ATOM 855 O O . CYS A 1 106 ? -2.17 -9.32 -0.564 1 98.44 106 CYS A O 1
ATOM 857 N N . THR A 1 107 ? -4.312 -9.773 -1.104 1 98.5 107 THR A N 1
ATOM 858 C CA . THR A 1 107 ? -4.152 -11.219 -1.018 1 98.5 107 THR A CA 1
ATOM 859 C C . THR A 1 107 ? -4.762 -11.906 -2.238 1 98.5 107 THR A C 1
ATOM 861 O O . THR A 1 107 ? -5.906 -11.625 -2.604 1 98.5 107 THR A O 1
ATOM 864 N N . LEU A 1 108 ? -4.027 -12.68 -2.908 1 98.62 108 LEU A N 1
ATOM 865 C CA . LEU A 1 108 ? -4.469 -13.641 -3.914 1 98.62 108 LEU A CA 1
ATOM 866 C C . LEU A 1 108 ? -4.285 -15.07 -3.418 1 98.62 108 LEU A C 1
ATOM 868 O O . LEU A 1 108 ? -3.156 -15.547 -3.303 1 98.62 108 LEU A O 1
ATOM 872 N N . GLY A 1 109 ? -5.395 -15.719 -3.129 1 97.25 109 GLY A N 1
ATOM 873 C CA . GLY A 1 109 ? -5.258 -17.016 -2.479 1 97.25 109 GLY A CA 1
ATOM 874 C C . GLY A 1 109 ? -6.379 -17.969 -2.822 1 97.25 109 GLY A C 1
ATOM 875 O O . GLY A 1 109 ? -7.125 -17.75 -3.781 1 97.25 109 GLY A O 1
ATOM 876 N N . ILE A 1 110 ? -6.395 -19.078 -2.102 1 93.44 110 ILE A N 1
ATOM 877 C CA . ILE A 1 110 ? -7.391 -20.125 -2.287 1 93.44 110 ILE A CA 1
ATOM 878 C C . ILE A 1 110 ? -8.625 -19.812 -1.449 1 93.44 110 ILE A C 1
ATOM 880 O O . ILE A 1 110 ? -8.555 -19.062 -0.473 1 93.44 110 ILE A O 1
ATOM 884 N N . ARG A 1 111 ? -9.648 -20.391 -1.932 1 89.31 111 ARG A N 1
ATOM 885 C CA . ARG A 1 111 ? -10.906 -20.188 -1.218 1 89.31 111 ARG A CA 1
ATOM 886 C C . ARG A 1 111 ? -11.172 -21.328 -0.241 1 89.31 111 ARG A C 1
ATOM 888 O O . ARG A 1 111 ? -11.797 -21.125 0.803 1 89.31 111 ARG A O 1
ATOM 895 N N . ARG A 1 112 ? -10.625 -22.5 -0.681 1 87.31 112 ARG A N 1
ATOM 896 C CA . ARG A 1 112 ? -10.883 -23.703 0.108 1 87.31 112 ARG A CA 1
ATOM 897 C C . ARG A 1 112 ? -9.602 -24.5 0.318 1 87.31 112 ARG A C 1
ATOM 899 O O . ARG A 1 112 ? -8.766 -24.594 -0.583 1 87.31 112 ARG A O 1
ATOM 906 N N . LEU A 1 113 ? -9.578 -25.141 1.469 1 88.38 113 LEU A N 1
ATOM 907 C CA . LEU A 1 113 ? -8.375 -25.891 1.827 1 88.38 113 LEU A CA 1
ATOM 908 C C . LEU A 1 113 ? -8.305 -27.203 1.055 1 88.38 113 LEU A C 1
ATOM 910 O O . LEU A 1 113 ? -7.242 -27.812 0.965 1 88.38 113 LEU A O 1
ATOM 914 N N . ASP A 1 114 ? -9.398 -27.656 0.572 1 88.75 114 ASP A N 1
ATOM 915 C CA . ASP A 1 114 ? -9.406 -28.891 -0.205 1 88.75 114 ASP A CA 1
ATOM 916 C C . ASP A 1 114 ? -9.094 -28.625 -1.675 1 88.75 114 ASP A C 1
ATOM 918 O O . ASP A 1 114 ? -9.109 -29.531 -2.5 1 88.75 114 ASP A O 1
ATOM 922 N N . ALA A 1 115 ? -8.891 -27.375 -1.952 1 87.31 115 ALA A N 1
ATOM 923 C CA . ALA A 1 115 ? -8.516 -26.969 -3.303 1 87.31 115 ALA A CA 1
ATOM 924 C C . ALA A 1 115 ? -7.266 -26.094 -3.285 1 87.31 115 ALA A C 1
ATOM 926 O O . ALA A 1 115 ? -7.312 -24.922 -3.654 1 87.31 115 ALA A O 1
ATOM 927 N N . LEU A 1 116 ? -6.191 -26.703 -3.062 1 86.75 116 LEU A N 1
ATOM 928 C CA . LEU A 1 116 ? -4.957 -25.984 -2.746 1 86.75 116 LEU A CA 1
ATOM 929 C C . LEU A 1 116 ? -4.359 -25.359 -3.996 1 86.75 116 LEU A C 1
ATOM 931 O O . LEU A 1 116 ? -3.506 -24.469 -3.902 1 86.75 116 LEU A O 1
ATOM 935 N N . ASN A 1 117 ? -4.824 -25.781 -5.137 1 90.31 117 ASN A N 1
ATOM 936 C CA . ASN A 1 117 ? -4.254 -25.234 -6.363 1 90.31 117 ASN A CA 1
ATOM 937 C C . ASN A 1 117 ? -5.199 -24.234 -7.035 1 90.31 117 ASN A C 1
ATOM 939 O O . ASN A 1 117 ? -4.895 -23.719 -8.102 1 90.31 117 ASN A O 1
ATOM 943 N N . ASP A 1 118 ? -6.363 -24 -6.406 1 94.12 118 ASP A N 1
ATOM 944 C CA . ASP A 1 118 ? -7.355 -23.078 -6.957 1 94.12 118 ASP A CA 1
ATOM 945 C C . ASP A 1 118 ? -7.008 -21.625 -6.617 1 94.12 118 ASP A C 1
ATOM 947 O O . ASP A 1 118 ? -7.582 -21.047 -5.691 1 94.12 118 ASP A O 1
ATOM 951 N N . ALA A 1 119 ? -6.145 -21.094 -7.484 1 97.19 119 ALA A N 1
ATOM 952 C CA . ALA A 1 119 ? -5.707 -19.719 -7.289 1 97.19 119 ALA A CA 1
ATOM 953 C C . ALA A 1 119 ? -6.223 -18.812 -8.406 1 97.19 119 ALA A C 1
ATOM 955 O O . ALA A 1 119 ? -6.598 -19.281 -9.477 1 97.19 119 ALA A O 1
ATOM 956 N N . PRO A 1 120 ? -6.262 -17.562 -8.211 1 98.56 120 PRO A N 1
ATOM 957 C CA . PRO A 1 120 ? -6.809 -16.594 -9.172 1 98.56 120 PRO A CA 1
ATOM 958 C C . PRO A 1 120 ? -5.977 -16.5 -10.445 1 98.56 120 PRO A C 1
ATOM 960 O O . PRO A 1 120 ? -4.766 -16.734 -10.414 1 98.56 120 PRO A O 1
ATOM 963 N N . VAL A 1 121 ? -6.621 -16.141 -11.5 1 98.81 121 VAL A N 1
ATOM 964 C CA . VAL A 1 121 ? -6.012 -15.836 -12.789 1 98.81 121 VAL A CA 1
ATOM 965 C C . VAL A 1 121 ? -6.363 -14.414 -13.203 1 98.81 121 VAL A C 1
ATOM 967 O O . VAL A 1 121 ? -7.535 -14.094 -13.414 1 98.81 121 VAL A O 1
ATOM 970 N N . LEU A 1 122 ? -5.371 -13.609 -13.305 1 98.88 122 LEU A N 1
ATOM 971 C CA . LEU A 1 122 ? -5.57 -12.219 -13.711 1 98.88 122 LEU A CA 1
ATOM 972 C C . LEU A 1 122 ? -5.18 -12.023 -15.172 1 98.88 122 LEU A C 1
ATOM 974 O O . LEU A 1 122 ? -4.078 -12.391 -15.578 1 98.88 122 LEU A O 1
ATOM 978 N N . GLY A 1 123 ? -6.059 -11.445 -15.984 1 98.75 123 GLY A N 1
ATOM 979 C CA . GLY A 1 123 ? -5.711 -11.016 -17.328 1 98.75 123 GLY A CA 1
ATOM 980 C C . GLY A 1 123 ? -4.777 -9.82 -17.359 1 98.75 123 GLY A C 1
ATOM 981 O O . GLY A 1 123 ? -4.148 -9.5 -16.344 1 98.75 123 GLY A O 1
ATOM 982 N N . ARG A 1 124 ? -4.688 -9.219 -18.5 1 98.69 124 ARG A N 1
ATOM 983 C CA . ARG A 1 124 ? -3.803 -8.07 -18.688 1 98.69 124 ARG A CA 1
ATOM 984 C C . ARG A 1 124 ? -4.398 -6.812 -18.062 1 98.69 124 ARG A C 1
ATOM 986 O O . ARG A 1 124 ? -5.605 -6.582 -18.141 1 98.69 124 ARG A O 1
ATOM 993 N N . GLY A 1 125 ? -3.539 -6.051 -17.438 1 98.5 125 GLY A N 1
ATOM 994 C CA . GLY A 1 125 ? -3.916 -4.707 -17.031 1 98.5 125 GLY A CA 1
ATOM 995 C C . GLY A 1 125 ? -4.879 -4.699 -15.852 1 98.5 125 GLY A C 1
ATOM 996 O O . GLY A 1 125 ? -5.637 -3.742 -15.68 1 98.5 125 GLY A O 1
ATOM 997 N N . VAL A 1 126 ? -4.98 -5.715 -15.125 1 98.75 126 VAL A N 1
ATOM 998 C CA . VAL A 1 126 ? -5.828 -5.758 -13.938 1 98.75 126 VAL A CA 1
ATOM 999 C C . VAL A 1 126 ? -5.219 -4.898 -12.836 1 98.75 126 VAL A C 1
ATOM 1001 O O . VAL A 1 126 ? -4 -4.895 -12.641 1 98.75 126 VAL A O 1
ATOM 1004 N N . GLN A 1 127 ? -6.078 -4.168 -12.117 1 98.5 127 GLN A N 1
ATOM 1005 C CA . GLN A 1 127 ? -5.66 -3.344 -10.992 1 98.5 127 GLN A CA 1
ATOM 1006 C C . GLN A 1 127 ? -6.297 -3.822 -9.695 1 98.5 127 GLN A C 1
ATOM 1008 O O . GLN A 1 127 ? -7.523 -3.912 -9.594 1 98.5 127 GLN A O 1
ATOM 1013 N N . LEU A 1 128 ? -5.477 -4.117 -8.727 1 98.62 128 LEU A N 1
ATOM 1014 C CA . LEU A 1 128 ? -5.945 -4.496 -7.395 1 98.62 128 LEU A CA 1
ATOM 1015 C C . LEU A 1 128 ? -5.789 -3.338 -6.414 1 98.62 128 LEU A C 1
ATOM 1017 O O . LEU A 1 128 ? -4.672 -2.879 -6.16 1 98.62 128 LEU A O 1
ATOM 1021 N N . GLY A 1 129 ? -6.906 -2.863 -5.863 1 98.19 129 GLY A N 1
ATOM 1022 C CA . GLY A 1 129 ? -6.875 -1.803 -4.871 1 98.19 129 GLY A CA 1
ATOM 1023 C C . GLY A 1 129 ? -6.301 -2.248 -3.539 1 98.19 129 GLY A C 1
ATOM 1024 O O . GLY A 1 129 ? -6.203 -3.447 -3.271 1 98.19 129 GLY A O 1
ATOM 1025 N N . ALA A 1 130 ? -5.941 -1.249 -2.758 1 98.38 130 ALA A N 1
ATOM 1026 C CA . ALA A 1 130 ? -5.367 -1.542 -1.448 1 98.38 130 ALA A CA 1
ATOM 1027 C C . ALA A 1 130 ? -6.309 -2.41 -0.619 1 98.38 130 ALA A C 1
ATOM 1029 O O . ALA A 1 130 ? -7.512 -2.143 -0.55 1 98.38 130 ALA A O 1
ATOM 1030 N N . GLY A 1 131 ? -5.734 -3.512 -0.013 1 98.5 131 GLY A N 1
ATOM 1031 C CA . GLY A 1 131 ? -6.477 -4.344 0.918 1 98.5 131 GLY A CA 1
ATOM 1032 C C . GLY A 1 131 ? -7.398 -5.332 0.23 1 98.5 131 GLY A C 1
ATOM 1033 O O . GLY A 1 131 ? -8.086 -6.117 0.892 1 98.5 131 GLY A O 1
ATOM 1034 N N . SER A 1 132 ? -7.453 -5.352 -1.06 1 98.62 132 SER A N 1
ATOM 1035 C CA . SER A 1 132 ? -8.383 -6.25 -1.742 1 98.62 132 SER A CA 1
ATOM 1036 C C . SER A 1 132 ? -7.957 -7.707 -1.586 1 98.62 132 SER A C 1
ATOM 1038 O O . SER A 1 132 ? -6.773 -8 -1.414 1 98.62 132 SER A O 1
ATOM 1040 N N . VAL A 1 133 ? -8.914 -8.586 -1.602 1 98.75 133 VAL A N 1
ATOM 1041 C CA . VAL A 1 133 ? -8.727 -10.023 -1.449 1 98.75 133 VAL A CA 1
ATOM 1042 C C . VAL A 1 133 ? -9.43 -10.766 -2.584 1 98.75 133 VAL A C 1
ATOM 1044 O O . VAL A 1 133 ? -10.625 -10.562 -2.811 1 98.75 133 VAL A O 1
ATOM 1047 N N . VAL A 1 134 ? -8.719 -11.555 -3.336 1 98.75 134 VAL A N 1
ATOM 1048 C CA . VAL A 1 134 ? -9.242 -12.375 -4.422 1 98.75 134 VAL A CA 1
ATOM 1049 C C . VAL A 1 134 ? -8.984 -13.852 -4.121 1 98.75 134 VAL A C 1
ATOM 1051 O O . VAL A 1 134 ? -7.836 -14.281 -3.984 1 98.75 134 VAL A O 1
ATOM 1054 N N . LEU A 1 135 ? -10.078 -14.648 -4.102 1 98 135 LEU A N 1
ATOM 1055 C CA . LEU A 1 135 ? -9.914 -16 -3.605 1 98 135 LEU A CA 1
ATOM 1056 C C . LEU A 1 135 ? -10.508 -17.016 -4.586 1 98 135 LEU A C 1
ATOM 1058 O O . LEU A 1 135 ? -11.625 -16.828 -5.07 1 98 135 LEU A O 1
ATOM 1062 N N . GLY A 1 136 ? -9.727 -18.031 -4.801 1 97.06 136 GLY A N 1
ATOM 1063 C CA . GLY A 1 136 ? -10.227 -19.188 -5.547 1 97.06 136 GLY A CA 1
ATOM 1064 C C . GLY A 1 136 ? -9.836 -19.156 -7.012 1 97.06 136 GLY A C 1
ATOM 1065 O O . GLY A 1 136 ? -9.109 -18.266 -7.453 1 97.06 136 GLY A O 1
ATOM 1066 N N . LYS A 1 137 ? -10.242 -20.203 -7.738 1 96.69 137 LYS A N 1
ATOM 1067 C CA . LYS A 1 137 ? -9.969 -20.312 -9.172 1 96.69 137 LYS A CA 1
ATOM 1068 C C . LYS A 1 137 ? -10.93 -19.453 -9.984 1 96.69 137 LYS A C 1
ATOM 1070 O O . LYS A 1 137 ? -11.82 -19.984 -10.656 1 96.69 137 LYS A O 1
ATOM 1075 N N . ILE A 1 138 ? -10.742 -18.25 -9.906 1 97.88 138 ILE A N 1
ATOM 1076 C CA . ILE A 1 138 ? -11.57 -17.297 -10.648 1 97.88 138 ILE A CA 1
ATOM 1077 C C . ILE A 1 138 ? -10.695 -16.484 -11.594 1 97.88 138 ILE A C 1
ATOM 1079 O O . ILE A 1 138 ? -9.477 -16.422 -11.422 1 97.88 138 ILE A O 1
ATOM 1083 N N . THR A 1 139 ? -11.398 -15.852 -12.539 1 98.69 139 THR A N 1
ATOM 1084 C CA . THR A 1 139 ? -10.695 -15.078 -13.555 1 98.69 139 THR A CA 1
ATOM 1085 C C . THR A 1 139 ? -11.094 -13.609 -13.484 1 98.69 139 THR A C 1
ATOM 1087 O O . THR A 1 139 ? -12.273 -13.281 -13.375 1 98.69 139 THR A O 1
ATOM 1090 N N . LEU A 1 140 ? -10.141 -12.773 -13.422 1 98.88 140 LEU A N 1
ATOM 1091 C CA . LEU A 1 140 ? -10.336 -11.344 -13.664 1 98.88 140 LEU A CA 1
ATOM 1092 C C . LEU A 1 140 ? -9.961 -10.984 -15.102 1 98.88 140 LEU A C 1
ATOM 1094 O O . LEU A 1 140 ? -8.812 -11.156 -15.508 1 98.88 140 LEU A O 1
ATOM 1098 N N . GLY A 1 141 ? -10.938 -10.531 -15.852 1 98.69 141 GLY A N 1
ATOM 1099 C CA . GLY A 1 141 ? -10.695 -10.203 -17.25 1 98.69 141 GLY A CA 1
ATOM 1100 C C . GLY A 1 141 ? -9.797 -9 -17.438 1 98.69 141 GLY A C 1
ATOM 1101 O O . GLY A 1 141 ? -9.531 -8.258 -16.484 1 98.69 141 GLY A O 1
ATOM 1102 N N . ASP A 1 142 ? -9.406 -8.805 -18.719 1 98.62 142 ASP A N 1
ATOM 1103 C CA . ASP A 1 142 ? -8.484 -7.719 -19.047 1 98.62 142 ASP A CA 1
ATOM 1104 C C . ASP A 1 142 ? -9.047 -6.371 -18.594 1 98.62 142 ASP A C 1
ATOM 1106 O O . ASP A 1 142 ? -10.211 -6.059 -18.859 1 98.62 142 ASP A O 1
ATOM 1110 N N . GLY A 1 143 ? -8.172 -5.676 -17.859 1 98.12 143 GLY A N 1
ATOM 1111 C CA . GLY A 1 143 ? -8.539 -4.316 -17.484 1 98.12 143 GLY A CA 1
ATOM 1112 C C . GLY A 1 143 ? -9.508 -4.262 -16.328 1 98.12 143 GLY A C 1
ATOM 1113 O O . GLY A 1 143 ? -10.031 -3.193 -15.992 1 98.12 143 GLY A O 1
ATOM 1114 N N . ALA A 1 144 ? -9.836 -5.355 -15.711 1 98.5 144 ALA A N 1
ATOM 1115 C CA . ALA A 1 144 ? -10.695 -5.352 -14.531 1 98.5 144 ALA A CA 1
ATOM 1116 C C . ALA A 1 144 ? -10.055 -4.57 -13.391 1 98.5 144 ALA A C 1
ATOM 1118 O O . ALA A 1 144 ? -8.828 -4.504 -13.289 1 98.5 144 ALA A O 1
ATOM 1119 N N . ILE A 1 145 ? -10.898 -3.988 -12.594 1 98.19 145 ILE A N 1
ATOM 1120 C CA . ILE A 1 145 ? -10.461 -3.244 -11.414 1 98.19 145 ILE A CA 1
ATOM 1121 C C . ILE A 1 145 ? -11.125 -3.814 -10.164 1 98.19 145 ILE A C 1
ATOM 1123 O O . ILE A 1 145 ? -12.336 -4.023 -10.141 1 98.19 145 ILE A O 1
ATOM 1127 N N . VAL A 1 146 ? -10.344 -4.121 -9.203 1 98.38 146 VAL A N 1
ATOM 1128 C CA . VAL A 1 146 ? -10.844 -4.5 -7.883 1 98.38 146 VAL A CA 1
ATOM 1129 C C . VAL A 1 146 ? -10.664 -3.338 -6.91 1 98.38 146 VAL A C 1
ATOM 1131 O O . VAL A 1 146 ? -9.547 -2.871 -6.688 1 98.38 146 VAL A O 1
ATOM 1134 N N . GLY A 1 147 ? -11.719 -2.84 -6.359 1 97.69 147 GLY A N 1
ATOM 1135 C CA . GLY A 1 147 ? -11.68 -1.714 -5.441 1 97.69 147 GLY A CA 1
ATOM 1136 C C . GLY A 1 147 ? -10.984 -2.039 -4.133 1 97.69 147 GLY A C 1
ATOM 1137 O O . GLY A 1 147 ? -10.773 -3.211 -3.809 1 97.69 147 GLY A O 1
ATOM 1138 N N . ALA A 1 148 ? -10.711 -0.936 -3.428 1 98.44 148 ALA A N 1
ATOM 1139 C CA . ALA A 1 148 ? -10.047 -1.093 -2.135 1 98.44 148 ALA A CA 1
ATOM 1140 C C . ALA A 1 148 ? -10.906 -1.92 -1.178 1 98.44 148 ALA A C 1
ATOM 1142 O O . ALA A 1 148 ? -12.125 -1.764 -1.133 1 98.44 148 ALA A O 1
ATOM 1143 N N . ASN A 1 149 ? -10.227 -2.836 -0.415 1 98.69 149 ASN A N 1
ATOM 1144 C CA . ASN A 1 149 ? -10.797 -3.703 0.611 1 98.69 149 ASN A CA 1
ATOM 1145 C C . ASN A 1 149 ? -11.938 -4.551 0.059 1 98.69 149 ASN A C 1
ATOM 1147 O O . ASN A 1 149 ? -12.75 -5.07 0.82 1 98.69 149 ASN A O 1
ATOM 1151 N N . ALA A 1 150 ? -12.055 -4.699 -1.269 1 98.56 150 ALA A N 1
ATOM 1152 C CA . ALA A 1 150 ? -13.062 -5.59 -1.845 1 98.56 150 ALA A CA 1
ATOM 1153 C C . ALA A 1 150 ? -12.672 -7.051 -1.653 1 98.56 150 ALA A C 1
ATOM 1155 O O . ALA A 1 150 ? -11.484 -7.391 -1.66 1 98.56 150 ALA A O 1
ATOM 1156 N N . VAL A 1 151 ? -13.664 -7.934 -1.518 1 98.69 151 VAL A N 1
ATOM 1157 C CA . VAL A 1 151 ? -13.461 -9.375 -1.474 1 98.69 151 VAL A CA 1
ATOM 1158 C C . VAL A 1 151 ? -14.125 -10.031 -2.688 1 98.69 151 VAL A C 1
ATOM 1160 O O . VAL A 1 151 ? -15.352 -10.078 -2.781 1 98.69 151 VAL A O 1
ATOM 1163 N N . VAL A 1 152 ? -13.359 -10.523 -3.582 1 98.75 152 VAL A N 1
ATOM 1164 C CA . VAL A 1 152 ? -13.836 -11.062 -4.855 1 98.75 152 VAL A CA 1
ATOM 1165 C C . VAL A 1 152 ? -13.836 -12.586 -4.805 1 98.75 152 VAL A C 1
ATOM 1167 O O . VAL A 1 152 ? -12.789 -13.211 -4.609 1 98.75 152 VAL A O 1
ATOM 1170 N N . LEU A 1 153 ? -14.953 -13.172 -5.098 1 98.06 153 LEU A N 1
ATOM 1171 C CA . LEU A 1 153 ? -15.133 -14.617 -4.969 1 98.06 153 LEU A CA 1
ATOM 1172 C C . LEU A 1 153 ? -15.664 -15.211 -6.266 1 98.06 153 LEU A C 1
ATOM 1174 O O . LEU A 1 153 ? -15.922 -16.422 -6.34 1 98.06 153 LEU A O 1
ATOM 1178 N N . VAL A 1 154 ? -15.891 -14.344 -7.258 1 97.81 154 VAL A N 1
ATOM 1179 C CA . VAL A 1 154 ? -16.406 -14.789 -8.547 1 97.81 154 VAL A CA 1
ATOM 1180 C C . VAL A 1 154 ? -15.633 -14.125 -9.68 1 97.81 154 VAL A C 1
ATOM 1182 O O . VAL A 1 154 ? -14.852 -13.195 -9.445 1 97.81 154 VAL A O 1
ATOM 1185 N N . ASP A 1 155 ? -15.953 -14.594 -10.859 1 98.62 155 ASP A N 1
ATOM 1186 C CA . ASP A 1 155 ? -15.281 -14.023 -12.023 1 98.62 155 ASP A CA 1
ATOM 1187 C C . ASP A 1 155 ? -15.648 -12.555 -12.203 1 98.62 155 ASP A C 1
ATOM 1189 O O . ASP A 1 155 ? -16.781 -12.148 -11.914 1 98.62 155 ASP A O 1
ATOM 1193 N N . VAL A 1 156 ? -14.703 -11.797 -12.734 1 98.62 156 VAL A N 1
ATOM 1194 C CA . VAL A 1 156 ? -14.906 -10.383 -13.062 1 98.62 156 VAL A CA 1
ATOM 1195 C C . VAL A 1 156 ? -14.672 -10.164 -14.555 1 98.62 156 VAL A C 1
ATOM 1197 O O . VAL A 1 156 ? -13.562 -10.391 -15.055 1 98.62 156 VAL A O 1
ATOM 1200 N N . PRO A 1 157 ? -15.656 -9.727 -15.281 1 98.19 157 PRO A N 1
ATOM 1201 C CA . PRO A 1 157 ? -15.469 -9.484 -16.719 1 98.19 157 PRO A CA 1
ATOM 1202 C C . PRO A 1 157 ? -14.422 -8.414 -17 1 98.19 157 PRO A C 1
ATOM 1204 O O . PRO A 1 157 ? -14.117 -7.594 -16.125 1 98.19 157 PRO A O 1
ATOM 1207 N N . ALA A 1 158 ? -14.023 -8.445 -18.234 1 97.81 158 ALA A N 1
ATOM 1208 C CA . ALA A 1 158 ? -13.07 -7.434 -18.672 1 97.81 158 ALA A CA 1
ATOM 1209 C C . ALA A 1 158 ? -13.617 -6.027 -18.469 1 97.81 158 ALA A C 1
ATOM 1211 O O . ALA A 1 158 ? -14.797 -5.777 -18.734 1 97.81 158 ALA A O 1
ATOM 1212 N N . ARG A 1 159 ? -12.75 -5.207 -17.906 1 97.12 159 ARG A N 1
ATOM 1213 C CA . ARG A 1 159 ? -13 -3.777 -17.75 1 97.12 159 ARG A CA 1
ATOM 1214 C C . ARG A 1 159 ? -14.086 -3.52 -16.719 1 97.12 159 ARG A C 1
ATOM 1216 O O . ARG A 1 159 ? -14.578 -2.396 -16.578 1 97.12 159 ARG A O 1
ATOM 1223 N N . ALA A 1 160 ? -14.477 -4.559 -15.984 1 97.94 160 ALA A N 1
ATOM 1224 C CA . ALA A 1 160 ? -15.477 -4.383 -14.945 1 97.94 160 ALA A CA 1
ATOM 1225 C C . ALA A 1 160 ? -14.836 -3.924 -13.633 1 97.94 160 ALA A C 1
ATOM 1227 O O . ALA A 1 160 ? -13.617 -4.004 -13.477 1 97.94 160 ALA A O 1
ATOM 1228 N N . LEU A 1 161 ? -15.695 -3.402 -12.836 1 97.25 161 LEU A N 1
ATOM 1229 C CA . LEU A 1 161 ? -15.312 -2.963 -11.5 1 97.25 161 LEU A CA 1
ATOM 1230 C C . LEU A 1 161 ? -15.93 -3.861 -10.438 1 97.25 161 LEU A C 1
ATOM 1232 O O . LEU A 1 161 ? -17.141 -4.109 -10.453 1 97.25 161 LEU A O 1
ATOM 1236 N N . ALA A 1 162 ? -15.133 -4.398 -9.539 1 98.19 162 ALA A N 1
ATOM 1237 C CA . ALA A 1 162 ? -15.602 -5.191 -8.406 1 98.19 162 ALA A CA 1
ATOM 1238 C C . ALA A 1 162 ? -15.406 -4.438 -7.094 1 98.19 162 ALA A C 1
ATOM 1240 O O . ALA A 1 162 ? -14.273 -4.102 -6.727 1 98.19 162 ALA A O 1
ATOM 1241 N N . ILE A 1 163 ? -16.469 -4.219 -6.328 1 97.38 163 ILE A N 1
ATOM 1242 C CA . ILE A 1 163 ? -16.359 -3.467 -5.082 1 97.38 163 ILE A CA 1
ATOM 1243 C C . ILE A 1 163 ? -17.234 -4.125 -4.012 1 97.38 163 ILE A C 1
ATOM 1245 O O . ILE A 1 163 ? -18.203 -4.82 -4.328 1 97.38 163 ILE A O 1
ATOM 1249 N N . GLY A 1 164 ? -16.719 -4 -2.715 1 96.56 164 GLY A N 1
ATOM 1250 C CA . GLY A 1 164 ? -17.547 -4.449 -1.61 1 96.56 164 GLY A CA 1
ATOM 1251 C C . GLY A 1 164 ? -17.141 -5.809 -1.073 1 96.56 164 GLY A C 1
ATOM 1252 O O . GLY A 1 164 ? -16.188 -6.41 -1.554 1 96.56 164 GLY A O 1
ATOM 1253 N N . VAL A 1 165 ? -17.906 -6.258 -0.026 1 97.06 165 VAL A N 1
ATOM 1254 C CA . VAL A 1 165 ? -17.688 -7.527 0.651 1 97.06 165 VAL A CA 1
ATOM 1255 C C . VAL A 1 165 ? -19.016 -8.234 0.89 1 97.06 165 VAL A C 1
ATOM 1257 O O . VAL A 1 165 ? -19.781 -7.844 1.771 1 97.06 165 VAL A O 1
ATOM 1260 N N . PRO A 1 166 ? -19.375 -9.281 0.243 1 96.81 166 PRO A N 1
ATOM 1261 C CA . PRO A 1 166 ? -18.688 -9.727 -0.965 1 96.81 166 PRO A CA 1
ATOM 1262 C C . PRO A 1 166 ? -18.797 -8.719 -2.111 1 96.81 166 PRO A C 1
ATOM 1264 O O . PRO A 1 166 ? -19.703 -7.891 -2.127 1 96.81 166 PRO A O 1
ATOM 1267 N N . ALA A 1 167 ? -17.891 -8.836 -3.01 1 97.56 167 ALA A N 1
ATOM 1268 C CA . ALA A 1 167 ? -17.828 -7.844 -4.082 1 97.56 167 ALA A CA 1
ATOM 1269 C C . ALA A 1 167 ? -19 -7.984 -5.035 1 97.56 167 ALA A C 1
ATOM 1271 O O . ALA A 1 167 ? -19.422 -9.102 -5.363 1 97.56 167 ALA A O 1
ATOM 1272 N N . THR A 1 168 ? -19.484 -6.883 -5.418 1 97 168 TH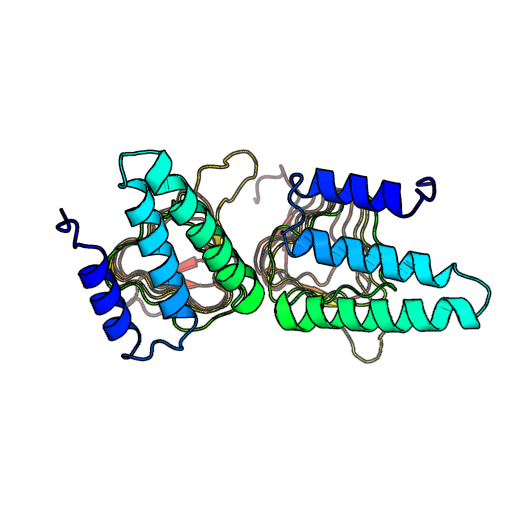R A N 1
ATOM 1273 C CA . THR A 1 168 ? -20.422 -6.789 -6.535 1 97 168 THR A CA 1
ATOM 1274 C C . THR A 1 168 ? -19.719 -6.254 -7.781 1 97 168 THR A C 1
ATOM 1276 O O . THR A 1 168 ? -18.828 -5.41 -7.684 1 97 168 THR A O 1
ATOM 1279 N N . ILE A 1 169 ? -20.234 -6.797 -8.906 1 96.81 169 ILE A N 1
ATOM 1280 C CA . ILE A 1 169 ? -19.562 -6.469 -10.164 1 96.81 169 ILE A CA 1
ATOM 1281 C C . ILE A 1 169 ? -20.391 -5.441 -10.93 1 96.81 169 ILE A C 1
ATOM 1283 O O . ILE A 1 169 ? -21.594 -5.645 -11.164 1 96.81 169 ILE A O 1
ATOM 1287 N N . THR A 1 170 ? -19.766 -4.301 -11.203 1 92.56 170 THR A N 1
ATOM 1288 C CA . THR A 1 170 ? -20.438 -3.291 -12.016 1 92.56 170 THR A CA 1
ATOM 1289 C C . THR A 1 170 ? -19.625 -2.965 -13.258 1 92.56 170 THR A C 1
ATOM 1291 O O . THR A 1 170 ? -18.391 -3.029 -13.234 1 92.56 170 THR A O 1
ATOM 1294 N N . MET A 1 171 ? -20.266 -2.852 -14.414 1 86.44 171 MET A N 1
ATOM 1295 C CA . MET A 1 171 ? -19.562 -2.471 -15.633 1 86.44 171 MET A CA 1
ATOM 1296 C C . MET A 1 171 ? -19.234 -0.979 -15.633 1 86.44 171 MET A C 1
ATOM 1298 O O . MET A 1 171 ? -20.047 -0.167 -15.18 1 86.44 171 MET A O 1
ATOM 1302 N N . ARG A 1 172 ? -18.141 -0.762 -15.797 1 68.56 172 ARG A N 1
ATOM 1303 C CA . ARG A 1 172 ? -17.672 0.619 -15.859 1 68.56 172 ARG A CA 1
ATOM 1304 C C . ARG A 1 172 ? -18.266 1.347 -17.062 1 68.56 172 ARG A C 1
ATOM 1306 O O . ARG A 1 172 ? -18.359 0.789 -18.156 1 68.56 172 ARG A O 1
ATOM 1313 N N . GLY A 1 173 ? -19.062 2.562 -16.797 1 61.44 173 GLY A N 1
ATOM 1314 C CA . GLY A 1 173 ? -19.875 3.27 -17.781 1 61.44 173 GLY A CA 1
ATOM 1315 C C . GLY A 1 173 ? -21.359 3.004 -17.625 1 61.44 173 GLY A C 1
ATOM 1316 O O . GLY A 1 173 ? -22.172 3.604 -18.328 1 61.44 173 GLY A O 1
ATOM 1317 N N . GLU A 1 174 ? -21.828 1.841 -17.062 1 45.84 174 GLU A N 1
ATOM 1318 C CA . GLU A 1 174 ? -23.281 1.761 -16.891 1 45.84 174 GLU A CA 1
ATOM 1319 C C . GLU A 1 174 ? -23.719 2.475 -15.625 1 45.84 174 GLU A C 1
ATOM 1321 O O . GLU A 1 174 ? -23.109 2.309 -14.57 1 45.84 174 GLU A O 1
ATOM 1326 N N . PRO A 1 175 ? -24.516 3.58 -15.594 1 42.59 175 PRO A N 1
ATOM 1327 C CA . PRO A 1 175 ? -25.141 4.246 -14.445 1 42.59 175 PRO A CA 1
ATOM 1328 C C . PRO A 1 175 ? -25.781 3.262 -13.469 1 42.59 175 PRO A C 1
ATOM 1330 O O . PRO A 1 175 ? -26.375 2.264 -13.891 1 42.59 175 PRO A O 1
ATOM 1333 N N . THR A 1 176 ? -25.188 2.848 -12.32 1 39.78 176 THR A N 1
ATOM 1334 C CA . THR A 1 176 ? -26 2.074 -11.391 1 39.78 176 THR A CA 1
ATOM 1335 C C . THR A 1 176 ? -27.438 2.576 -11.383 1 39.78 176 THR A C 1
ATOM 1337 O O . THR A 1 176 ? -27.703 3.746 -11.094 1 39.78 176 THR A O 1
ATOM 1340 N N . SER A 1 177 ? -28.438 1.889 -11.938 1 32 177 SER A N 1
ATOM 1341 C CA . SER A 1 177 ? -29.844 2.24 -11.773 1 32 177 SER A CA 1
ATOM 1342 C C . SER A 1 177 ? -30.234 2.246 -10.305 1 32 177 SER A C 1
ATOM 1344 O O . SER A 1 177 ? -29.812 1.386 -9.531 1 32 177 SER A O 1
ATOM 1346 N N . MET B 1 1 ? -3.25 29.328 13.961 1 34.25 1 MET B N 1
ATOM 1347 C CA . MET B 1 1 ? -1.964 29.438 13.273 1 34.25 1 MET B CA 1
ATOM 1348 C C . MET B 1 1 ? -0.894 28.625 14.008 1 34.25 1 MET B C 1
ATOM 1350 O O . MET B 1 1 ? -0.498 28.984 15.117 1 34.25 1 MET B O 1
ATOM 1354 N N . ASN B 1 2 ? -1.014 27.328 14.117 1 46.34 2 ASN B N 1
ATOM 1355 C CA . ASN B 1 2 ? -0.244 26.547 15.086 1 46.34 2 ASN B CA 1
ATOM 1356 C C . ASN B 1 2 ? 1.227 26.969 15.086 1 46.34 2 ASN B C 1
ATOM 1358 O O . ASN B 1 2 ? 1.854 27.047 14.031 1 46.34 2 ASN B O 1
ATOM 1362 N N . ALA B 1 3 ? 1.562 27.797 15.859 1 51.28 3 ALA B N 1
ATOM 1363 C CA . ALA B 1 3 ? 2.92 28.266 16.109 1 51.28 3 ALA B CA 1
ATOM 1364 C C 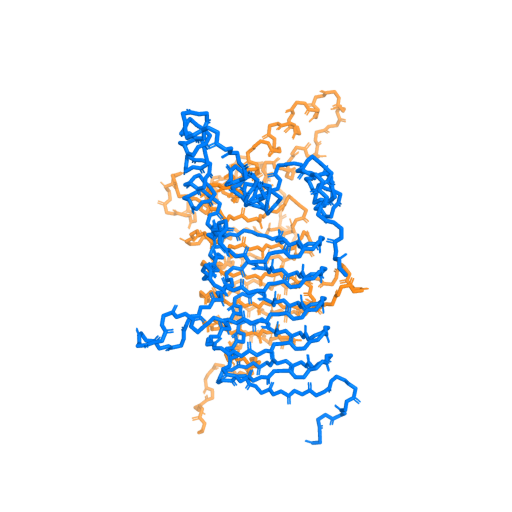. ALA B 1 3 ? 3.951 27.219 15.703 1 51.28 3 ALA B C 1
ATOM 1366 O O . ALA B 1 3 ? 3.834 26.047 16.062 1 51.28 3 ALA B O 1
ATOM 1367 N N . ASP B 1 4 ? 4.641 27.359 14.586 1 70.12 4 ASP B N 1
ATOM 1368 C CA . ASP B 1 4 ? 5.711 26.562 14 1 70.12 4 ASP B CA 1
ATOM 1369 C C . ASP B 1 4 ? 6.719 26.125 15.062 1 70.12 4 ASP B C 1
ATOM 1371 O O . ASP B 1 4 ? 7.543 26.938 15.5 1 70.12 4 ASP B O 1
ATOM 1375 N N . LEU B 1 5 ? 6.43 25.172 15.977 1 80.25 5 LEU B N 1
ATOM 1376 C CA . LEU B 1 5 ? 7.352 24.609 16.953 1 80.25 5 LEU B CA 1
ATOM 1377 C C . LEU B 1 5 ? 8.656 24.188 16.297 1 80.25 5 LEU B C 1
ATOM 1379 O O . LEU B 1 5 ? 8.648 23.688 15.164 1 80.25 5 LEU B O 1
ATOM 1383 N N . PRO B 1 6 ? 9.719 24.609 17.078 1 90 6 PRO B N 1
ATOM 1384 C CA . PRO B 1 6 ? 10.984 24.047 16.594 1 90 6 PRO B CA 1
ATOM 1385 C C . PRO B 1 6 ? 10.953 22.531 16.484 1 90 6 PRO B C 1
ATOM 1387 O O . PRO B 1 6 ? 10.102 21.875 17.094 1 90 6 PRO B O 1
ATOM 1390 N N . LEU B 1 7 ? 11.836 22.047 15.695 1 91.5 7 LEU B N 1
ATOM 1391 C CA . LEU B 1 7 ? 11.883 20.625 15.406 1 91.5 7 LEU B CA 1
ATOM 1392 C C . LEU B 1 7 ? 11.898 19.797 16.703 1 91.5 7 LEU B C 1
ATOM 1394 O O . LEU B 1 7 ? 11.094 18.875 16.859 1 91.5 7 LEU B O 1
ATOM 1398 N N . PHE B 1 8 ? 12.766 20.141 17.672 1 92.44 8 PHE B N 1
ATOM 1399 C CA . PHE B 1 8 ? 12.93 19.344 18.875 1 92.44 8 PHE B CA 1
ATOM 1400 C C . PHE B 1 8 ? 11.664 19.375 19.719 1 92.44 8 PHE B C 1
ATOM 1402 O O . PHE B 1 8 ? 11.289 18.375 20.328 1 92.44 8 PHE B O 1
ATOM 1409 N N . ALA B 1 9 ? 11.039 20.438 19.781 1 94.25 9 ALA B N 1
ATOM 1410 C CA . ALA B 1 9 ? 9.781 20.547 20.516 1 94.25 9 ALA B CA 1
ATOM 1411 C C . ALA B 1 9 ? 8.695 19.688 19.891 1 94.25 9 ALA B C 1
ATOM 1413 O O . ALA B 1 9 ? 7.91 19.047 20.594 1 94.25 9 ALA B O 1
ATOM 1414 N N . GLN B 1 10 ? 8.617 19.734 18.594 1 93.25 10 GLN B N 1
ATOM 1415 C CA . GLN B 1 10 ? 7.652 18.891 17.891 1 93.25 10 GLN B CA 1
ATOM 1416 C C . GLN B 1 10 ? 7.906 17.406 18.203 1 93.25 10 GLN B C 1
ATOM 1418 O O . GLN B 1 10 ? 6.969 16.656 18.469 1 93.25 10 GLN B O 1
ATOM 1423 N N . ILE B 1 11 ? 9.148 17.016 18.188 1 94.69 11 ILE B N 1
ATOM 1424 C CA . ILE B 1 11 ? 9.531 15.617 18.391 1 94.69 11 ILE B CA 1
ATOM 1425 C C . ILE B 1 11 ? 9.227 15.211 19.828 1 94.69 11 ILE B C 1
ATOM 1427 O O . ILE B 1 11 ? 8.773 14.086 20.078 1 94.69 11 ILE B O 1
ATOM 1431 N N . ARG B 1 12 ? 9.484 16.078 20.734 1 95.19 12 ARG B N 1
ATOM 1432 C CA . ARG B 1 12 ? 9.164 15.789 22.141 1 95.19 12 ARG B CA 1
ATOM 1433 C C . ARG B 1 12 ? 7.664 15.594 22.328 1 95.19 12 ARG B C 1
ATOM 1435 O O . ARG B 1 12 ? 7.242 14.672 23.031 1 95.19 12 ARG B O 1
ATOM 1442 N N . GLU B 1 13 ? 6.945 16.469 21.734 1 95.25 13 GLU B N 1
ATOM 1443 C CA . GLU B 1 13 ? 5.492 16.344 21.797 1 95.25 13 GLU B CA 1
ATOM 1444 C C . GLU B 1 13 ? 5.031 15 21.219 1 95.25 13 GLU B C 1
ATOM 1446 O O . GLU B 1 13 ? 4.176 14.336 21.812 1 95.25 13 GLU B O 1
ATOM 1451 N N . ASP B 1 14 ? 5.586 14.641 20.109 1 95.12 14 ASP B N 1
ATOM 1452 C CA . ASP B 1 14 ? 5.23 13.375 19.484 1 95.12 14 ASP B CA 1
ATOM 1453 C C . ASP B 1 14 ? 5.648 12.195 20.344 1 95.12 14 ASP B C 1
ATOM 1455 O O . ASP B 1 14 ? 4.953 11.18 20.406 1 95.12 14 ASP B O 1
ATOM 1459 N N . TRP B 1 15 ? 6.766 12.297 21 1 95.44 15 TRP B N 1
ATOM 1460 C CA . TRP B 1 15 ? 7.25 11.266 21.906 1 95.44 15 TRP B CA 1
ATOM 1461 C C . TRP B 1 15 ? 6.27 11.047 23.047 1 95.44 15 TRP B C 1
ATOM 1463 O O . TRP B 1 15 ? 5.922 9.906 23.375 1 95.44 15 TRP B O 1
ATOM 1473 N N . ILE B 1 16 ? 5.832 12.055 23.562 1 95.88 16 ILE B N 1
ATOM 1474 C CA . ILE B 1 16 ? 4.859 11.984 24.656 1 95.88 16 ILE B CA 1
ATOM 1475 C C . ILE B 1 16 ? 3.561 11.359 24.141 1 95.88 16 ILE B C 1
ATOM 1477 O O . ILE B 1 16 ? 2.998 10.477 24.781 1 95.88 16 ILE B O 1
ATOM 1481 N N . ALA B 1 17 ? 3.146 11.805 23 1 93.88 17 ALA B N 1
ATOM 1482 C CA . ALA B 1 17 ? 1.902 11.312 22.406 1 93.88 17 ALA B CA 1
ATOM 1483 C C . ALA B 1 17 ? 1.979 9.812 22.141 1 93.88 17 ALA B C 1
ATOM 1485 O O . ALA B 1 17 ? 0.952 9.133 22.078 1 93.88 17 ALA B O 1
ATOM 1486 N N . HIS B 1 18 ? 3.203 9.281 21.969 1 96.06 18 HIS B N 1
ATOM 1487 C CA . HIS B 1 18 ? 3.379 7.859 21.672 1 96.06 18 HIS B CA 1
ATOM 1488 C C . HIS B 1 18 ? 3.766 7.09 22.938 1 96.06 18 HIS B C 1
ATOM 1490 O O . HIS B 1 18 ? 4.441 6.062 22.859 1 96.06 18 HIS B O 1
ATOM 1496 N N . GLY B 1 19 ? 3.449 7.605 24.047 1 93.69 19 GLY B N 1
ATOM 1497 C CA . GLY B 1 19 ? 3.643 6.879 25.281 1 93.69 19 GLY B CA 1
ATOM 1498 C C . GLY B 1 19 ? 5.078 6.91 25.781 1 93.69 19 GLY B C 1
ATOM 1499 O O . GLY B 1 19 ? 5.523 5.984 26.469 1 93.69 19 GLY B O 1
ATOM 1500 N N . ARG B 1 20 ? 5.891 7.828 25.281 1 95.62 20 ARG B N 1
ATOM 1501 C CA . ARG B 1 20 ? 7.27 8.039 25.703 1 95.62 20 ARG B CA 1
ATOM 1502 C C . ARG B 1 20 ? 8.141 6.832 25.375 1 95.62 20 ARG B C 1
ATOM 1504 O O . ARG B 1 20 ? 8.984 6.434 26.188 1 95.62 20 ARG B O 1
ATOM 1511 N N . ASP B 1 21 ? 7.816 6.16 24.406 1 94.31 21 ASP B N 1
ATOM 1512 C CA . ASP B 1 21 ? 8.586 5.02 23.922 1 94.31 21 ASP B CA 1
ATOM 1513 C C . ASP B 1 21 ? 9.172 5.305 22.531 1 94.31 21 ASP B C 1
ATOM 1515 O O . ASP B 1 21 ? 8.469 5.203 21.531 1 94.31 21 ASP B O 1
ATOM 1519 N N . TRP B 1 22 ? 10.406 5.504 22.484 1 92.94 22 TRP B N 1
ATOM 1520 C CA . TRP B 1 22 ? 11.062 5.918 21.234 1 92.94 22 TRP B CA 1
ATOM 1521 C C . TRP B 1 22 ? 11.219 4.738 20.281 1 92.94 22 TRP B C 1
ATOM 1523 O O . TRP B 1 22 ? 11.547 4.922 19.109 1 92.94 22 TRP B O 1
ATOM 1533 N N . THR B 1 23 ? 10.969 3.533 20.797 1 93.75 23 THR B N 1
ATOM 1534 C CA . THR B 1 23 ? 11.172 2.346 19.969 1 93.75 23 THR B CA 1
ATOM 1535 C C . THR B 1 23 ? 9.938 2.064 19.109 1 93.75 23 THR B C 1
ATOM 1537 O O . THR B 1 23 ? 9.977 1.225 18.203 1 93.75 23 THR B O 1
ATOM 1540 N N . LYS B 1 24 ? 8.898 2.723 19.375 1 94.81 24 LYS B N 1
ATOM 1541 C CA . LYS B 1 24 ? 7.676 2.488 18.609 1 94.81 24 LYS B CA 1
ATOM 1542 C C . LYS B 1 24 ? 7.84 2.955 17.156 1 94.81 24 LYS B C 1
ATOM 1544 O O . LYS B 1 24 ? 8.188 4.109 16.922 1 94.81 24 LYS B O 1
ATOM 1549 N N . PRO B 1 25 ? 7.52 2.09 16.234 1 96.69 25 PRO B N 1
ATOM 1550 C CA . PRO B 1 25 ? 7.656 2.451 14.828 1 96.69 25 PRO B CA 1
ATOM 1551 C C . PRO B 1 25 ? 6.844 3.691 14.453 1 96.69 25 PRO B C 1
ATOM 1553 O O . PRO B 1 25 ? 7.297 4.512 13.656 1 96.69 25 PRO B O 1
ATOM 1556 N N . GLY B 1 26 ? 5.684 3.857 15.039 1 97.19 26 GLY B N 1
ATOM 1557 C CA . GLY B 1 26 ? 4.863 5.027 14.773 1 97.19 26 GLY B CA 1
ATOM 1558 C C . GLY B 1 26 ? 5.539 6.332 15.148 1 97.19 26 GLY B C 1
ATOM 1559 O O . GLY B 1 26 ? 5.52 7.289 14.375 1 97.19 26 GLY B O 1
ATOM 1560 N N . PHE B 1 27 ? 6.141 6.379 16.297 1 97.81 27 PHE B N 1
ATOM 1561 C CA . PHE B 1 27 ? 6.871 7.566 16.719 1 97.81 27 PHE B CA 1
ATOM 1562 C C . PHE B 1 27 ? 8.008 7.875 15.758 1 97.81 27 PHE B C 1
ATOM 1564 O O . PHE B 1 27 ? 8.18 9.023 15.336 1 97.81 27 PHE B O 1
ATOM 1571 N N . ARG B 1 28 ? 8.742 6.824 15.438 1 98 28 ARG B N 1
ATOM 1572 C CA . ARG B 1 28 ? 9.906 7.016 14.57 1 98 28 ARG B CA 1
ATOM 1573 C C . ARG B 1 28 ? 9.484 7.547 13.203 1 98 28 ARG B C 1
ATOM 1575 O O . ARG B 1 28 ? 10.172 8.391 12.625 1 98 28 ARG B O 1
ATOM 1582 N N . ALA B 1 29 ? 8.422 7.07 12.672 1 98.5 29 ALA B N 1
ATOM 1583 C CA . ALA B 1 29 ? 7.938 7.527 11.375 1 98.5 29 ALA B CA 1
ATOM 1584 C C . ALA B 1 29 ? 7.551 9 11.422 1 98.5 29 ALA B C 1
ATOM 1586 O O . ALA B 1 29 ? 7.863 9.766 10.5 1 98.5 29 ALA B O 1
ATOM 1587 N N . VAL B 1 30 ? 6.883 9.383 12.461 1 98.5 30 VAL B N 1
ATOM 1588 C CA . VAL B 1 30 ? 6.473 10.773 12.609 1 98.5 30 VAL B CA 1
ATOM 1589 C C . VAL B 1 30 ? 7.703 11.656 12.797 1 98.5 30 VAL B C 1
ATOM 1591 O O . VAL B 1 30 ? 7.785 12.742 12.219 1 98.5 30 VAL B O 1
ATOM 1594 N N . ALA B 1 31 ? 8.656 11.188 13.609 1 98.44 31 ALA B N 1
ATOM 1595 C CA . ALA B 1 31 ? 9.891 11.938 13.828 1 98.44 31 ALA B CA 1
ATOM 1596 C C . ALA B 1 31 ? 10.641 12.148 12.516 1 98.44 31 ALA B C 1
ATOM 1598 O O . ALA B 1 31 ? 11.148 13.242 12.258 1 98.44 31 ALA B O 1
ATOM 1599 N N . VAL B 1 32 ? 10.727 11.086 11.758 1 98.5 32 VAL B N 1
ATOM 1600 C CA . VAL B 1 32 ? 11.414 11.172 10.477 1 98.5 32 VAL B CA 1
ATOM 1601 C C . VAL B 1 32 ? 10.688 12.156 9.562 1 98.5 32 VAL B C 1
ATOM 1603 O O . VAL B 1 32 ? 11.328 12.93 8.844 1 98.5 32 VAL B O 1
ATOM 1606 N N . HIS B 1 33 ? 9.383 12.141 9.555 1 98.56 33 HIS B N 1
ATOM 1607 C CA . HIS B 1 33 ? 8.594 13.109 8.797 1 98.56 33 HIS B CA 1
ATOM 1608 C C . HIS B 1 33 ? 8.938 14.539 9.203 1 98.56 33 HIS B C 1
ATOM 1610 O O . HIS B 1 33 ? 9.203 15.383 8.344 1 98.56 33 HIS B O 1
ATOM 1616 N N . ARG B 1 34 ? 8.938 14.805 10.492 1 98.12 34 ARG B N 1
ATOM 1617 C CA . ARG B 1 34 ? 9.219 16.156 10.984 1 98.12 34 ARG B CA 1
ATOM 1618 C C . ARG B 1 34 ? 10.625 16.594 10.602 1 98.12 34 ARG B C 1
ATOM 1620 O O . ARG B 1 34 ? 10.844 17.75 10.234 1 98.12 34 ARG B O 1
ATOM 1627 N N . PHE B 1 35 ? 11.57 15.664 10.773 1 98 35 PHE B N 1
ATOM 1628 C CA . PHE B 1 35 ? 12.938 15.938 10.344 1 98 35 PHE B CA 1
ATOM 1629 C C . PHE B 1 35 ? 12.984 16.312 8.875 1 98 35 PHE B C 1
ATOM 1631 O O . PHE B 1 35 ? 13.703 17.25 8.484 1 98 35 PHE B O 1
ATOM 1638 N N . GLY B 1 36 ? 12.258 15.547 8.07 1 97.94 36 GLY B N 1
ATOM 1639 C CA . GLY B 1 36 ? 12.195 15.844 6.645 1 97.94 36 GLY B CA 1
ATOM 1640 C C . GLY B 1 36 ? 11.664 17.234 6.344 1 97.94 36 GLY B C 1
ATOM 1641 O O . GLY B 1 36 ? 12.172 17.922 5.457 1 97.94 36 GLY B O 1
ATOM 1642 N N . VAL B 1 37 ? 10.648 17.625 7.051 1 96.94 37 VAL B N 1
ATOM 1643 C CA . VAL B 1 37 ? 10.086 18.969 6.879 1 96.94 37 VAL B CA 1
ATOM 1644 C C . VAL B 1 37 ? 11.109 20.016 7.301 1 96.94 37 VAL B C 1
ATOM 1646 O O . VAL B 1 37 ? 11.344 20.984 6.578 1 96.94 37 VAL B O 1
ATOM 1649 N N . TRP B 1 38 ? 11.703 19.781 8.422 1 95.75 38 TRP B N 1
ATOM 1650 C CA . TRP B 1 38 ? 12.672 20.719 8.969 1 95.75 38 TRP B CA 1
ATOM 1651 C C . TRP B 1 38 ? 13.852 20.906 8.016 1 95.75 38 TRP B C 1
ATOM 1653 O O . TRP B 1 38 ? 14.32 22.031 7.812 1 95.75 38 TRP B O 1
ATOM 1663 N N . ARG B 1 39 ? 14.328 19.797 7.5 1 94.88 39 ARG B N 1
ATOM 1664 C CA . ARG B 1 39 ? 15.516 19.891 6.652 1 94.88 39 ARG B CA 1
ATOM 1665 C C . ARG B 1 39 ? 15.266 20.781 5.445 1 94.88 39 ARG B C 1
ATOM 1667 O O . ARG B 1 39 ? 16.203 21.359 4.891 1 94.88 39 ARG B O 1
ATOM 1674 N N . MET B 1 40 ? 14.062 20.922 5.047 1 93.69 40 MET B N 1
ATOM 1675 C CA . MET B 1 40 ? 13.727 21.75 3.893 1 93.69 40 MET B CA 1
ATOM 1676 C C . MET B 1 40 ? 13.852 23.234 4.23 1 93.69 40 MET B C 1
ATOM 1678 O O . MET B 1 40 ? 13.891 24.078 3.332 1 93.69 40 MET B O 1
ATOM 1682 N N . SER B 1 41 ? 13.93 23.484 5.457 1 91.94 41 SER B N 1
ATOM 1683 C CA . SER B 1 41 ? 14.094 24.859 5.895 1 91.94 41 SER B CA 1
ATOM 1684 C C . SER B 1 41 ? 15.562 25.266 5.941 1 91.94 41 SER B C 1
ATOM 1686 O O . SER B 1 41 ? 15.891 26.438 6.086 1 91.94 41 SER B O 1
ATOM 1688 N N . VAL B 1 42 ? 16.422 24.312 5.766 1 90.75 42 VAL B N 1
ATOM 1689 C CA . VAL B 1 42 ? 17.859 24.594 5.777 1 90.75 42 VAL B CA 1
ATOM 1690 C C . VAL B 1 42 ? 18.25 25.281 4.477 1 90.75 42 VAL B C 1
ATOM 1692 O O . VAL B 1 42 ? 17.969 24.781 3.387 1 90.75 42 VAL B O 1
ATOM 1695 N N . ARG B 1 43 ? 18.828 26.531 4.5 1 86.38 43 ARG B N 1
ATOM 1696 C CA . ARG B 1 43 ? 19.016 27.469 3.396 1 86.38 43 ARG B CA 1
ATOM 1697 C C . ARG B 1 43 ? 20.172 27.031 2.5 1 86.38 43 ARG B C 1
ATOM 1699 O O . ARG B 1 43 ? 20.016 26.953 1.279 1 86.38 43 ARG B O 1
ATOM 1706 N N . PRO B 1 44 ? 21.484 26.906 3.045 1 89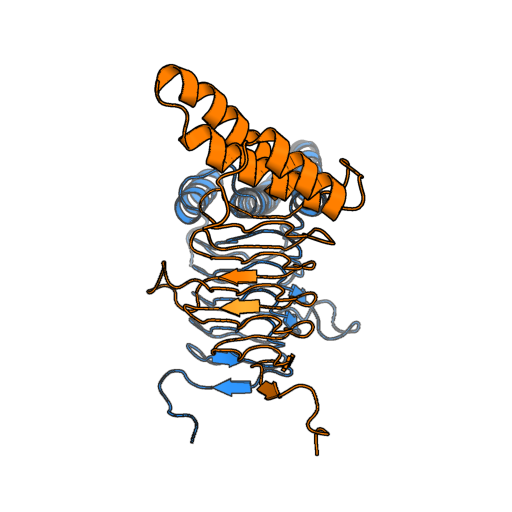.69 44 PRO B N 1
ATOM 1707 C CA . PRO B 1 44 ? 22.547 26.516 2.1 1 89.69 44 PRO B CA 1
ATOM 1708 C C . PRO B 1 44 ? 22.359 25.094 1.571 1 89.69 44 PRO B C 1
ATOM 1710 O O . PRO B 1 44 ? 22.156 24.156 2.354 1 89.69 44 PRO B O 1
ATOM 1713 N N . LYS B 1 45 ? 22.25 25.078 0.306 1 88.06 45 LYS B N 1
ATOM 1714 C CA . LYS B 1 45 ? 22.047 23.797 -0.363 1 88.06 45 LYS B CA 1
ATOM 1715 C C . LYS B 1 45 ? 23.109 22.781 0.048 1 88.06 45 LYS B C 1
ATOM 1717 O O . LYS B 1 45 ? 22.828 21.578 0.163 1 88.06 45 LYS B O 1
ATOM 1722 N N . LEU B 1 46 ? 24.266 23.328 0.242 1 90.88 46 LEU B N 1
ATOM 1723 C CA . LEU B 1 46 ? 25.375 22.438 0.583 1 90.88 46 LEU B CA 1
ATOM 1724 C C . LEU B 1 46 ? 25.141 21.766 1.934 1 90.88 46 LEU B C 1
ATOM 1726 O O . LEU B 1 46 ? 25.516 20.609 2.133 1 90.88 46 LEU B O 1
ATOM 1730 N N . LEU B 1 47 ? 24.578 22.469 2.811 1 91.38 47 LEU B N 1
ATOM 1731 C CA . LEU B 1 47 ? 24.281 21.922 4.133 1 91.38 47 LEU B CA 1
ATOM 1732 C C . LEU B 1 47 ? 23.031 21.047 4.09 1 91.38 47 LEU B C 1
ATOM 1734 O O . LEU B 1 47 ? 22.922 20.078 4.855 1 91.38 47 LEU B O 1
ATOM 1738 N N . ARG B 1 48 ? 22.188 21.328 3.166 1 93.62 48 ARG B N 1
ATOM 1739 C CA . ARG B 1 48 ? 20.938 20.578 3.057 1 93.62 48 ARG B CA 1
ATOM 1740 C C . ARG B 1 48 ? 21.156 19.219 2.418 1 93.62 48 ARG B C 1
ATOM 1742 O O . ARG B 1 48 ? 20.453 18.25 2.727 1 93.62 48 ARG B O 1
ATOM 1749 N N . ALA B 1 49 ? 22.156 19.094 1.689 1 94.94 49 ALA B N 1
ATOM 1750 C CA . ALA B 1 49 ? 22.391 17.891 0.894 1 94.94 49 ALA B CA 1
ATOM 1751 C C . ALA B 1 49 ? 22.609 16.672 1.79 1 94.94 49 ALA B C 1
ATOM 1753 O O . ALA B 1 49 ? 21.891 15.672 1.668 1 94.94 49 ALA B O 1
ATOM 1754 N N . PRO B 1 50 ? 23.594 16.75 2.725 1 95.81 50 PRO B N 1
ATOM 1755 C CA . PRO B 1 50 ? 23.766 15.594 3.594 1 95.81 50 PRO B CA 1
ATOM 1756 C C . PRO B 1 50 ? 22.531 15.289 4.441 1 95.81 50 PRO B C 1
ATOM 1758 O O . PRO B 1 50 ? 22.25 14.125 4.738 1 95.81 50 PRO B O 1
ATOM 1761 N N . LEU B 1 51 ? 21.812 16.297 4.824 1 96.38 51 LEU B N 1
ATOM 1762 C CA . LEU B 1 51 ? 20.594 16.109 5.598 1 96.38 51 LEU B CA 1
ATOM 1763 C C . LEU B 1 51 ? 19.516 15.43 4.766 1 96.38 51 LEU B C 1
ATOM 1765 O O . LEU B 1 51 ? 18.734 14.633 5.285 1 96.38 51 LEU B O 1
ATOM 1769 N N . SER B 1 52 ? 19.547 15.727 3.49 1 97.25 52 SER B N 1
ATOM 1770 C CA . SER B 1 52 ? 18.578 15.102 2.592 1 97.25 52 SER B CA 1
ATOM 1771 C C . SER B 1 52 ? 18.906 13.625 2.361 1 97.25 52 SER B C 1
ATOM 1773 O O . SER B 1 52 ? 18.016 12.797 2.244 1 97.25 52 SER B O 1
ATOM 1775 N N . ILE B 1 53 ? 20.156 13.305 2.363 1 97.56 53 ILE B N 1
ATOM 1776 C CA . ILE B 1 53 ? 20.578 11.914 2.244 1 97.56 53 ILE B CA 1
ATOM 1777 C C . ILE B 1 53 ? 20.156 11.141 3.486 1 97.56 53 ILE B C 1
ATOM 1779 O O . ILE B 1 53 ? 19.625 10.031 3.381 1 97.56 53 ILE B O 1
ATOM 1783 N N . LEU B 1 54 ? 20.391 11.727 4.621 1 97.75 54 LEU B N 1
ATOM 1784 C CA . LEU B 1 54 ? 20 11.094 5.875 1 97.75 54 LEU B CA 1
ATOM 1785 C C . LEU B 1 54 ? 18.484 10.891 5.93 1 97.75 54 LEU B C 1
ATOM 1787 O O . LEU B 1 54 ? 18 9.828 6.336 1 97.75 54 LEU B O 1
ATOM 1791 N N . TYR B 1 55 ? 17.719 11.922 5.457 1 97.81 55 TYR B N 1
ATOM 1792 C CA . TYR B 1 55 ? 16.266 11.781 5.426 1 97.81 55 TYR B CA 1
ATOM 1793 C C . TYR B 1 55 ? 15.844 10.609 4.543 1 97.81 55 TYR B C 1
ATOM 1795 O O . TYR B 1 55 ? 15.016 9.789 4.945 1 97.81 55 TYR B O 1
ATOM 1803 N N . ARG B 1 56 ? 16.406 10.539 3.449 1 98 56 ARG B N 1
ATOM 1804 C CA . ARG B 1 56 ? 16.031 9.477 2.518 1 98 56 ARG B CA 1
ATOM 1805 C C . ARG B 1 56 ? 16.328 8.102 3.109 1 98 56 ARG B C 1
ATOM 1807 O O . ARG B 1 56 ? 15.547 7.172 2.953 1 98 56 ARG B O 1
ATOM 1814 N N . ALA B 1 57 ? 17.469 7.934 3.76 1 98.19 57 ALA B N 1
ATOM 1815 C CA . ALA B 1 57 ? 17.844 6.672 4.395 1 98.19 57 ALA B CA 1
ATOM 1816 C C . ALA B 1 57 ? 16.859 6.301 5.504 1 98.19 57 ALA B C 1
ATOM 1818 O O . ALA B 1 57 ? 16.406 5.156 5.59 1 98.19 57 ALA B O 1
ATOM 1819 N N . LEU B 1 58 ? 16.547 7.293 6.297 1 98.06 58 LEU B N 1
ATOM 1820 C CA . LEU B 1 58 ? 15.633 7.055 7.406 1 98.06 58 LEU B CA 1
ATOM 1821 C C . LEU B 1 58 ? 14.227 6.758 6.898 1 98.06 58 LEU B C 1
ATOM 1823 O O . LEU B 1 58 ? 13.531 5.895 7.441 1 98.06 58 LEU B O 1
ATOM 1827 N N . PHE B 1 59 ? 13.82 7.508 5.867 1 98.06 59 PHE B N 1
ATOM 1828 C CA . PHE B 1 59 ? 12.516 7.277 5.25 1 98.06 59 PHE B CA 1
ATOM 1829 C C . PHE B 1 59 ? 12.438 5.863 4.68 1 98.06 59 PHE B C 1
ATOM 1831 O O . PHE B 1 59 ? 11.43 5.172 4.867 1 98.06 59 PHE B O 1
ATOM 1838 N N . ARG B 1 60 ? 13.43 5.438 4.062 1 97.31 60 ARG B N 1
ATOM 1839 C CA . ARG B 1 60 ? 13.469 4.086 3.512 1 97.31 60 ARG B CA 1
ATOM 1840 C C . ARG B 1 60 ? 13.359 3.043 4.617 1 97.31 60 ARG B C 1
ATOM 1842 O O . ARG B 1 60 ? 12.711 2.01 4.441 1 97.31 60 ARG B O 1
ATOM 1849 N N . ARG B 1 61 ? 14.031 3.27 5.672 1 97.25 61 ARG B N 1
ATOM 1850 C CA . ARG B 1 61 ? 13.953 2.338 6.793 1 97.25 61 ARG B CA 1
ATOM 1851 C C . ARG B 1 61 ? 12.523 2.238 7.324 1 97.25 61 ARG B C 1
ATOM 1853 O O . ARG B 1 61 ? 12.039 1.143 7.602 1 97.25 61 ARG B O 1
ATOM 1860 N N . CYS B 1 62 ? 11.859 3.402 7.469 1 97.69 62 CYS B N 1
ATOM 1861 C CA . CYS B 1 62 ? 10.469 3.396 7.926 1 97.69 62 CYS B CA 1
ATOM 1862 C C . CYS B 1 62 ? 9.578 2.645 6.945 1 97.69 62 CYS B C 1
ATOM 1864 O O . CYS B 1 62 ? 8.719 1.861 7.355 1 97.69 62 CYS B O 1
ATOM 1866 N N . ARG B 1 63 ? 9.82 2.908 5.742 1 97.12 63 ARG B N 1
ATOM 1867 C CA . ARG B 1 63 ? 9.031 2.266 4.699 1 97.12 63 ARG B CA 1
ATOM 1868 C C . ARG B 1 63 ? 9.297 0.765 4.656 1 97.12 63 ARG B C 1
ATOM 1870 O O . ARG B 1 63 ? 8.367 -0.039 4.715 1 97.12 63 ARG B O 1
ATOM 1877 N N . ASP B 1 64 ? 10.562 0.368 4.617 1 96.31 64 ASP B N 1
ATOM 1878 C CA . ASP B 1 64 ? 10.953 -1.011 4.352 1 96.31 64 ASP B CA 1
ATOM 1879 C C . ASP B 1 64 ? 10.781 -1.881 5.594 1 96.31 64 ASP B C 1
ATOM 1881 O O . ASP B 1 64 ? 10.391 -3.045 5.496 1 96.31 64 ASP B O 1
ATOM 1885 N N . VAL B 1 65 ? 11.07 -1.401 6.738 1 95.44 65 VAL B N 1
ATOM 1886 C CA . VAL B 1 65 ? 11.117 -2.221 7.945 1 95.44 65 VAL B CA 1
ATOM 1887 C C . VAL B 1 65 ? 9.797 -2.105 8.703 1 95.44 65 VAL B C 1
ATOM 1889 O O . VAL B 1 65 ? 9.227 -3.113 9.133 1 95.44 65 VAL B O 1
ATOM 1892 N N . TYR B 1 66 ? 9.297 -0.91 8.766 1 96.56 66 TYR B N 1
ATOM 1893 C CA . TYR B 1 66 ? 8.094 -0.723 9.562 1 96.56 66 TYR B CA 1
ATOM 1894 C C . TYR B 1 66 ? 6.844 -0.82 8.695 1 96.56 66 TYR B C 1
ATOM 1896 O O . TYR B 1 66 ? 5.738 -1.024 9.211 1 96.56 66 TYR B O 1
ATOM 1904 N N . GLY B 1 67 ? 6.957 -0.609 7.387 1 97 67 GLY B N 1
ATOM 1905 C CA . GLY B 1 67 ? 5.797 -0.595 6.512 1 97 67 GLY B CA 1
ATOM 1906 C C . GLY B 1 67 ? 4.965 0.667 6.648 1 97 67 GLY B C 1
ATOM 1907 O O . GLY B 1 67 ? 3.734 0.617 6.57 1 97 67 GLY B O 1
ATOM 1908 N N . ILE B 1 68 ? 5.602 1.75 6.984 1 98.19 68 ILE B N 1
ATOM 1909 C CA . ILE B 1 68 ? 4.938 3.045 7.105 1 98.19 68 ILE B CA 1
ATOM 1910 C C . ILE B 1 68 ? 5.5 4.012 6.062 1 98.19 68 ILE B C 1
ATOM 1912 O O . ILE B 1 68 ? 6.691 4.328 6.082 1 98.19 68 ILE B O 1
ATOM 1916 N N . GLU B 1 69 ? 4.676 4.402 5.148 1 98.38 69 GLU B N 1
ATOM 1917 C CA . GLU B 1 69 ? 5.031 5.418 4.16 1 98.38 69 GLU B CA 1
ATOM 1918 C C . GLU B 1 69 ? 4.379 6.758 4.488 1 98.38 69 GLU B C 1
ATOM 1920 O O . GLU B 1 69 ? 3.195 6.965 4.199 1 98.38 69 GLU B O 1
ATOM 1925 N N . LEU B 1 70 ? 5.137 7.684 5.07 1 98.5 70 LEU B N 1
ATOM 1926 C CA . LEU B 1 70 ? 4.723 9.023 5.469 1 98.5 70 LEU B CA 1
ATOM 1927 C C . LEU B 1 70 ? 5.723 10.062 4.977 1 98.5 70 LEU B C 1
ATOM 1929 O O . LEU B 1 70 ? 6.617 10.469 5.723 1 98.5 70 LEU B O 1
ATOM 1933 N N . PRO B 1 71 ? 5.566 10.508 3.76 1 98.44 71 PRO B N 1
ATOM 1934 C CA . PRO B 1 71 ? 6.527 11.453 3.186 1 98.44 71 PRO B CA 1
ATOM 1935 C C . PRO B 1 71 ? 6.488 12.82 3.865 1 98.44 71 PRO B C 1
ATOM 1937 O O . PRO B 1 71 ? 5.469 13.195 4.457 1 98.44 71 PRO B O 1
ATOM 1940 N N . TYR B 1 72 ? 7.586 13.539 3.73 1 98 72 TYR B N 1
ATOM 1941 C CA . TYR B 1 72 ? 7.711 14.836 4.391 1 98 72 TYR B CA 1
ATOM 1942 C C . TYR B 1 72 ? 6.734 15.844 3.803 1 98 72 TYR B C 1
ATOM 1944 O O . TYR B 1 72 ? 6.461 16.875 4.41 1 98 72 TYR B O 1
ATOM 1952 N N . SER B 1 73 ? 6.195 15.547 2.607 1 98.19 73 SER B N 1
ATOM 1953 C CA . SER B 1 73 ? 5.332 16.5 1.925 1 98.19 73 SER B CA 1
ATOM 1954 C C . SER B 1 73 ? 3.932 16.516 2.529 1 98.19 73 SER B C 1
ATOM 1956 O O . SER B 1 73 ? 3.146 17.438 2.268 1 98.19 73 SER B O 1
ATOM 1958 N N . VAL B 1 74 ? 3.617 15.492 3.297 1 98.56 74 VAL B N 1
ATOM 1959 C CA . VAL B 1 74 ? 2.346 15.484 4.012 1 98.56 74 VAL B CA 1
ATOM 1960 C C . VAL B 1 74 ? 2.291 16.656 4.988 1 98.56 74 VAL B C 1
ATOM 1962 O O . VAL B 1 74 ? 3.281 16.953 5.66 1 98.56 74 VAL B O 1
ATOM 1965 N N . VAL B 1 75 ? 1.159 17.344 5.074 1 98.5 75 VAL B N 1
ATOM 1966 C CA . VAL B 1 75 ? 0.936 18.312 6.145 1 98.5 75 VAL B CA 1
ATOM 1967 C C . VAL B 1 75 ? 0.439 17.594 7.395 1 98.5 75 VAL B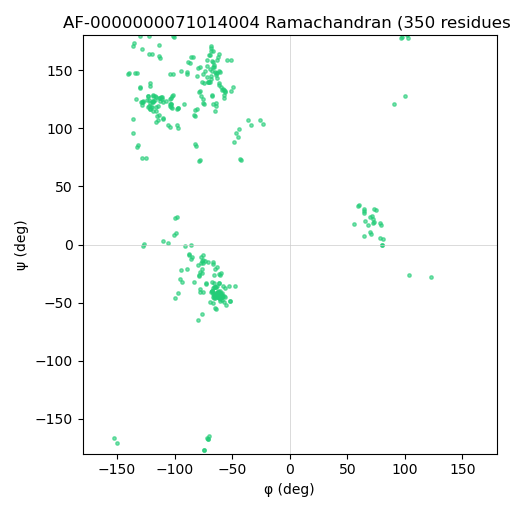 C 1
ATOM 1969 O O . VAL B 1 75 ? -0.691 17.109 7.43 1 98.5 75 VAL B O 1
ATOM 1972 N N . LEU B 1 76 ? 1.28 17.578 8.406 1 98.44 76 LEU B N 1
ATOM 1973 C CA . LEU B 1 76 ? 1.019 16.781 9.602 1 98.44 76 LEU B CA 1
ATOM 1974 C C . LEU B 1 76 ? 0.843 17.672 10.82 1 98.44 76 LEU B C 1
ATOM 1976 O O . LEU B 1 76 ? 1.76 18.422 11.195 1 98.44 76 LEU B O 1
ATOM 1980 N N . GLY B 1 77 ? -0.311 17.609 11.391 1 98.12 77 GLY B N 1
ATOM 1981 C CA . GLY B 1 77 ? -0.606 18.406 12.562 1 98.12 77 GLY B CA 1
ATOM 1982 C C . GLY B 1 77 ? 0.135 17.938 13.805 1 98.12 77 GLY B C 1
ATOM 1983 O O . GLY B 1 77 ? 1.066 17.141 13.711 1 98.12 77 GLY B O 1
ATOM 1984 N N . ARG B 1 78 ? -0.309 18.469 14.938 1 97.19 78 ARG B N 1
ATOM 1985 C CA . ARG B 1 78 ? 0.302 18.156 16.219 1 97.19 78 ARG B CA 1
ATOM 1986 C C . ARG B 1 78 ? -0.35 16.938 16.859 1 97.19 78 ARG B C 1
ATOM 1988 O O . ARG B 1 78 ? -1.534 16.672 16.641 1 97.19 78 ARG B O 1
ATOM 1995 N N . ASN B 1 79 ? 0.472 16.219 17.562 1 96.75 79 ASN B N 1
ATOM 1996 C CA . ASN B 1 79 ? -0.004 15.094 18.375 1 96.75 79 ASN B CA 1
ATOM 1997 C C . ASN B 1 79 ? -0.694 14.039 17.516 1 96.75 79 ASN B C 1
ATOM 1999 O O . ASN B 1 79 ? -1.719 13.484 17.922 1 96.75 79 ASN B O 1
ATOM 2003 N N . VAL B 1 80 ? -0.232 13.883 16.359 1 98.44 80 VAL B N 1
ATOM 2004 C CA . VAL B 1 80 ? -0.705 12.773 15.531 1 98.44 80 VAL B CA 1
ATOM 2005 C C . VAL B 1 80 ? -0.031 11.477 15.977 1 98.44 80 VAL B C 1
ATOM 2007 O O . VAL B 1 80 ? 1.188 11.438 16.156 1 98.44 80 VAL B O 1
ATOM 2010 N N . VAL B 1 81 ? -0.827 10.469 16.141 1 98.44 81 VAL B N 1
ATOM 2011 C CA . VAL B 1 81 ? -0.301 9.188 16.609 1 98.44 81 VAL B CA 1
ATOM 2012 C C . VAL B 1 81 ? -0.51 8.117 15.547 1 98.44 81 VAL B C 1
ATOM 2014 O O . VAL B 1 81 ? -1.61 7.973 15.008 1 98.44 81 VAL B O 1
ATOM 2017 N N . VAL B 1 82 ? 0.529 7.461 15.219 1 98 82 VAL B N 1
ATOM 2018 C CA . VAL B 1 82 ? 0.47 6.207 14.477 1 98 82 VAL B CA 1
ATOM 2019 C C . VAL B 1 82 ? 0.583 5.031 15.445 1 98 82 VAL B C 1
ATOM 2021 O O . VAL B 1 82 ? 1.67 4.734 15.945 1 98 82 VAL B O 1
ATOM 2024 N N . GLU B 1 83 ? -0.438 4.352 15.789 1 93.5 83 GLU B N 1
ATOM 2025 C CA . GLU B 1 83 ? -0.558 3.434 16.922 1 93.5 83 GLU B CA 1
ATOM 2026 C C . GLU B 1 83 ? 0.1 2.092 16.609 1 93.5 83 GLU B C 1
ATOM 2028 O O . GLU B 1 83 ? 0.666 1.453 17.5 1 93.5 83 GLU B O 1
ATOM 2033 N N . HIS B 1 84 ? 0.024 1.487 15.484 1 91.56 84 HIS B N 1
ATOM 2034 C CA . HIS B 1 84 ? 0.625 0.239 15.031 1 91.56 84 HIS B CA 1
ATOM 2035 C C . HIS B 1 84 ? 1.356 0.429 13.711 1 91.56 84 HIS B C 1
ATOM 2037 O O . HIS B 1 84 ? 1.513 1.559 13.234 1 91.56 84 HIS B O 1
ATOM 2043 N N . GLN B 1 85 ? 2.068 -0.526 13.398 1 90.5 85 GLN B N 1
ATOM 2044 C CA . GLN B 1 85 ? 2.789 -0.403 12.141 1 90.5 85 GLN B CA 1
ATOM 2045 C C . GLN B 1 85 ? 2.289 -1.421 11.117 1 90.5 85 GLN B C 1
ATOM 2047 O O . GLN B 1 85 ? 1.435 -2.252 11.43 1 90.5 85 GLN B O 1
ATOM 2052 N N . GLY B 1 86 ? 2.803 -1.22 9.875 1 94.06 86 GLY B N 1
ATOM 2053 C CA . GLY B 1 86 ? 2.541 -2.156 8.797 1 94.06 86 GLY B CA 1
ATOM 2054 C C . GLY B 1 86 ? 1.448 -1.691 7.852 1 94.06 86 GLY B C 1
ATOM 2055 O O . GLY B 1 86 ? 0.343 -1.363 8.289 1 94.06 86 GLY B O 1
ATOM 2056 N N . GLY B 1 87 ? 1.778 -1.709 6.609 1 96.69 87 GLY B N 1
ATOM 2057 C CA . GLY B 1 87 ? 0.795 -1.507 5.555 1 96.69 87 GLY B CA 1
ATOM 2058 C C . GLY B 1 87 ? 0.185 -0.118 5.57 1 96.69 87 GLY B C 1
ATOM 2059 O O . GLY B 1 87 ? -0.967 0.063 5.168 1 96.69 87 GLY B O 1
ATOM 2060 N N . ILE B 1 88 ? 0.798 0.846 6.176 1 98.44 88 ILE B N 1
ATOM 2061 C CA . ILE B 1 88 ? 0.293 2.213 6.223 1 98.44 88 ILE B CA 1
ATOM 2062 C C . ILE B 1 88 ? 0.874 3.02 5.062 1 98.44 88 ILE B C 1
ATOM 2064 O O . ILE B 1 88 ? 2.094 3.084 4.891 1 98.44 88 ILE B O 1
ATOM 2068 N N . VAL B 1 89 ? 0.016 3.572 4.199 1 98.62 89 VAL B N 1
ATOM 2069 C CA . VAL B 1 89 ? 0.444 4.363 3.051 1 98.62 89 VAL B CA 1
ATOM 2070 C C . VAL B 1 89 ? -0.295 5.703 3.041 1 98.62 89 VAL B C 1
ATOM 2072 O O . VAL B 1 89 ? -1.527 5.734 2.984 1 98.62 89 VAL B O 1
ATOM 2075 N N . VAL B 1 90 ? 0.443 6.812 3.1 1 98.62 90 VAL B N 1
ATOM 2076 C CA . VAL B 1 90 ? -0.127 8.156 3.08 1 98.62 90 VAL B CA 1
ATOM 2077 C C . VAL B 1 90 ? 0.396 8.922 1.866 1 98.62 90 VAL B C 1
ATOM 2079 O O . VAL B 1 90 ? 1.606 9.094 1.706 1 98.62 90 VAL B O 1
ATOM 2082 N N . HIS B 1 91 ? -0.535 9.375 1.051 1 98.12 91 HIS B N 1
ATOM 2083 C CA . HIS B 1 91 ? -0.163 10.172 -0.11 1 98.12 91 HIS B CA 1
ATOM 2084 C C . HIS B 1 91 ? 0.472 11.492 0.312 1 98.12 91 HIS B C 1
ATOM 2086 O O . HIS B 1 91 ? 0.029 12.125 1.278 1 98.12 91 HIS B O 1
ATOM 2092 N N . GLY B 1 92 ? 1.403 11.969 -0.427 1 98.12 92 GLY B N 1
ATOM 2093 C CA . GLY B 1 92 ? 2.217 13.125 -0.079 1 98.12 92 GLY B CA 1
ATOM 2094 C C . GLY B 1 92 ? 1.42 14.414 0.004 1 98.12 92 GLY B C 1
ATOM 2095 O O . GLY B 1 92 ? 1.832 15.359 0.674 1 98.12 92 GLY B O 1
ATOM 2096 N N . ASP B 1 93 ? 0.28 14.469 -0.615 1 98 93 ASP B N 1
ATOM 2097 C CA . ASP B 1 93 ? -0.511 15.695 -0.653 1 98 93 ASP B CA 1
ATOM 2098 C C . ASP B 1 93 ? -1.615 15.672 0.401 1 98 93 ASP B C 1
ATOM 2100 O O . ASP B 1 93 ? -2.5 16.531 0.402 1 98 93 ASP B O 1
ATOM 2104 N N . THR B 1 94 ? -1.549 14.719 1.255 1 98.62 94 THR B N 1
ATOM 2105 C CA . THR B 1 94 ? -2.547 14.578 2.309 1 98.62 94 THR B CA 1
ATOM 2106 C C . THR B 1 94 ? -2.328 15.625 3.402 1 98.62 94 THR B C 1
ATOM 2108 O O . THR B 1 94 ? -1.191 16.016 3.674 1 98.62 94 THR B O 1
ATOM 2111 N N . VAL B 1 95 ? -3.426 16.094 4.008 1 98.81 95 VAL B N 1
ATOM 2112 C CA . VAL B 1 95 ? -3.412 16.953 5.184 1 98.81 95 VAL B CA 1
ATOM 2113 C C . VAL B 1 95 ? -4.02 16.203 6.375 1 98.81 95 VAL B C 1
ATOM 2115 O O . VAL B 1 95 ? -5.133 15.68 6.281 1 98.81 95 VAL B O 1
ATOM 2118 N N . ILE B 1 96 ? -3.289 16.141 7.441 1 98.81 96 ILE B N 1
ATOM 2119 C CA . ILE B 1 96 ? -3.738 15.477 8.656 1 98.81 96 ILE B CA 1
ATOM 2120 C C . ILE B 1 96 ? -3.723 16.469 9.82 1 98.81 96 ILE B C 1
ATOM 2122 O O . ILE B 1 96 ? -2.664 16.969 10.203 1 98.81 96 ILE B O 1
ATOM 2126 N N . GLY B 1 97 ? -4.863 16.703 10.391 1 98.69 97 GLY B N 1
ATOM 2127 C CA . GLY B 1 97 ? -5 17.672 11.477 1 98.69 97 GLY B CA 1
ATOM 2128 C C . GLY B 1 97 ? -4.445 17.172 12.789 1 98.69 97 GLY B C 1
ATOM 2129 O O . GLY B 1 97 ? -3.926 16.047 12.867 1 98.69 97 GLY B O 1
ATOM 2130 N N . ASP B 1 98 ? -4.613 18.016 13.805 1 98.44 98 ASP B N 1
ATOM 2131 C CA . ASP B 1 98 ? -4.086 17.734 15.133 1 98.44 98 ASP B CA 1
ATOM 2132 C C . ASP B 1 98 ? -4.836 16.562 15.781 1 98.44 98 ASP B C 1
ATOM 2134 O O . ASP B 1 98 ? -6.027 16.375 15.539 1 98.44 98 ASP B O 1
ATOM 2138 N N . ASP B 1 99 ? -4.117 15.75 16.5 1 98.25 99 ASP B N 1
ATOM 2139 C CA . ASP B 1 99 ? -4.688 14.781 17.438 1 98.25 99 ASP B CA 1
ATOM 2140 C C . ASP B 1 99 ? -5.359 13.633 16.688 1 98.25 99 ASP B C 1
ATOM 2142 O O . ASP B 1 99 ? -6.32 13.039 17.188 1 98.25 99 ASP B O 1
ATOM 2146 N N . CYS B 1 100 ? -4.969 13.438 15.492 1 98.81 100 CYS B N 1
ATOM 2147 C CA . CYS B 1 100 ? -5.477 12.305 14.727 1 98.81 100 CYS B CA 1
ATOM 2148 C C . CYS B 1 100 ? -4.785 11.008 15.141 1 98.81 100 CYS B C 1
ATOM 2150 O O . CYS B 1 100 ? -3.658 11.031 15.641 1 98.81 100 CYS B O 1
ATOM 2152 N N . ILE B 1 101 ? -5.484 9.914 14.969 1 98.75 101 ILE B N 1
ATOM 2153 C CA . ILE B 1 101 ? -4.949 8.586 15.219 1 98.75 101 ILE B CA 1
ATOM 2154 C C . ILE B 1 101 ? -5.078 7.73 13.961 1 98.75 101 ILE B C 1
ATOM 2156 O O . ILE B 1 101 ? -6.164 7.609 13.391 1 98.75 101 ILE B O 1
ATOM 2160 N N . ILE B 1 102 ? -3.99 7.207 13.516 1 98.69 102 ILE B N 1
ATOM 2161 C CA . ILE B 1 102 ? -3.922 6.32 12.359 1 98.69 102 ILE B CA 1
ATOM 2162 C C . ILE B 1 102 ? -3.52 4.918 12.805 1 98.69 102 ILE B C 1
ATOM 2164 O O . ILE B 1 102 ? -2.488 4.738 13.453 1 98.69 102 ILE B O 1
ATOM 2168 N N . ARG B 1 103 ? -4.277 3.916 12.469 1 98.19 103 ARG B N 1
ATOM 2169 C CA . ARG B 1 103 ? -3.973 2.535 12.828 1 98.19 103 ARG B CA 1
ATOM 2170 C C . ARG B 1 103 ? -3.379 1.777 11.648 1 98.19 103 ARG B C 1
ATOM 2172 O O . ARG B 1 103 ? -3.172 2.352 10.578 1 98.19 103 ARG B O 1
ATOM 2179 N N . GLN B 1 104 ? -3.037 0.503 11.852 1 97.75 104 GLN B N 1
ATOM 2180 C CA . GLN B 1 104 ? -2.301 -0.277 10.867 1 97.75 104 GLN B CA 1
ATOM 2181 C C . GLN B 1 104 ? -3.133 -0.491 9.602 1 97.75 104 GLN B C 1
ATOM 2183 O O . GLN B 1 104 ? -4.363 -0.461 9.648 1 97.75 104 GLN B O 1
ATOM 2188 N N . ASN B 1 105 ? -2.451 -0.658 8.461 1 98.12 105 ASN B N 1
ATOM 2189 C CA . ASN B 1 105 ? -3.02 -1.045 7.172 1 98.12 105 ASN B CA 1
ATOM 2190 C C . ASN B 1 105 ? -3.916 0.051 6.602 1 98.12 105 ASN B C 1
ATOM 2192 O O . ASN B 1 105 ? -4.719 -0.202 5.703 1 98.12 105 ASN B O 1
ATOM 2196 N N . CYS B 1 106 ? -3.787 1.248 7.125 1 98.56 106 CYS B N 1
ATOM 2197 C CA . CYS B 1 106 ? -4.566 2.361 6.598 1 98.56 106 CYS B CA 1
ATOM 2198 C C . CYS B 1 106 ? -3.928 2.926 5.336 1 98.56 106 CYS B C 1
ATOM 2200 O O . CYS B 1 106 ? -2.701 2.941 5.211 1 98.56 106 CYS B O 1
ATOM 2202 N N . THR B 1 107 ? -4.773 3.355 4.453 1 98.69 107 THR B N 1
ATOM 2203 C CA . THR B 1 107 ? -4.332 4.008 3.227 1 98.69 107 THR B CA 1
ATOM 2204 C C . THR B 1 107 ? -5.059 5.332 3.023 1 98.69 107 THR B C 1
ATOM 2206 O O . THR B 1 107 ? -6.289 5.387 3.078 1 98.69 107 THR B O 1
ATOM 2209 N N . LEU B 1 108 ? -4.359 6.387 2.904 1 98.75 108 LEU B N 1
ATOM 2210 C CA . LEU B 1 108 ? -4.82 7.691 2.451 1 98.75 108 LEU B CA 1
ATOM 2211 C C . LEU B 1 108 ? -4.25 8.023 1.074 1 98.75 108 LEU B C 1
ATOM 2213 O O . LEU B 1 108 ? -3.057 8.305 0.942 1 98.75 108 LEU B O 1
ATOM 2217 N N . GLY B 1 109 ? -5.137 7.984 0.068 1 97.38 109 GLY B N 1
ATOM 2218 C CA . GLY B 1 109 ? -4.59 8.094 -1.276 1 97.38 109 GLY B CA 1
ATOM 2219 C C . GLY B 1 109 ? -5.57 8.68 -2.273 1 97.38 109 GLY B C 1
ATOM 2220 O O . GLY B 1 109 ? -6.555 9.312 -1.887 1 97.38 109 GLY B O 1
ATOM 2221 N N . ILE B 1 110 ? -5.195 8.516 -3.564 1 94.25 110 ILE B N 1
ATOM 2222 C CA . ILE B 1 110 ? -5.992 9.047 -4.664 1 94.25 110 ILE B CA 1
ATOM 2223 C C . ILE B 1 110 ? -7.043 8.016 -5.082 1 94.25 110 ILE B C 1
ATOM 2225 O O . ILE B 1 110 ? -6.867 6.816 -4.859 1 94.25 110 ILE B O 1
ATOM 2229 N N . ARG B 1 111 ? -8.039 8.547 -5.68 1 89.69 111 ARG B N 1
ATOM 2230 C CA . ARG B 1 111 ? -9.109 7.676 -6.148 1 89.69 111 ARG B CA 1
ATOM 2231 C C . ARG B 1 111 ? -8.891 7.27 -7.598 1 89.69 111 ARG B C 1
ATOM 2233 O O . ARG B 1 111 ? -9.266 6.164 -8 1 89.69 111 ARG B O 1
ATOM 2240 N N . ARG B 1 112 ? -8.289 8.211 -8.281 1 86 112 ARG B N 1
ATOM 2241 C CA . ARG B 1 112 ? -8.094 8.023 -9.711 1 86 112 ARG B CA 1
ATOM 2242 C C . ARG B 1 112 ? -6.664 8.352 -10.125 1 86 112 ARG B C 1
ATOM 2244 O O . ARG B 1 112 ? -6.066 9.297 -9.602 1 86 112 ARG B O 1
ATOM 2251 N N . LEU B 1 113 ? -6.246 7.648 -11.094 1 83.44 113 LEU B N 1
ATOM 2252 C CA . LEU B 1 113 ? -4.867 7.82 -11.539 1 83.44 113 LEU B CA 1
ATOM 2253 C C . LEU B 1 113 ? -4.711 9.109 -12.336 1 83.44 113 LEU B C 1
ATOM 2255 O O . LEU B 1 113 ? -3.592 9.578 -12.555 1 83.44 113 LEU B O 1
ATOM 2259 N N . ASP B 1 114 ? -5.785 9.68 -12.781 1 84.62 114 ASP B N 1
ATOM 2260 C CA . ASP B 1 114 ? -5.715 10.922 -13.547 1 84.62 114 ASP B CA 1
ATOM 2261 C C . ASP B 1 114 ? -5.809 12.133 -12.625 1 84.62 114 ASP B C 1
ATOM 2263 O O . ASP B 1 114 ? -5.824 13.273 -13.086 1 84.62 114 ASP B O 1
ATOM 2267 N N . ALA B 1 115 ? -5.953 11.938 -11.383 1 86.44 115 ALA B N 1
ATOM 2268 C CA . ALA B 1 115 ? -5.992 12.992 -10.375 1 86.44 115 ALA B CA 1
ATOM 2269 C C . ALA B 1 115 ? -4.938 12.758 -9.297 1 86.44 115 ALA B C 1
ATOM 2271 O O . ALA B 1 115 ? -5.273 12.516 -8.141 1 86.44 115 ALA B O 1
ATOM 2272 N N . LEU B 1 116 ? -3.783 13 -9.641 1 87.12 116 LEU B N 1
ATOM 2273 C CA . LEU B 1 116 ? -2.646 12.555 -8.844 1 87.12 116 LEU B CA 1
ATOM 2274 C C . LEU B 1 116 ? -2.482 13.414 -7.598 1 87.12 116 LEU B C 1
ATOM 2276 O O . LEU B 1 116 ? -1.775 13.031 -6.66 1 87.12 116 LEU B O 1
ATOM 2280 N N . ASN B 1 117 ? -3.162 14.539 -7.543 1 90.5 117 ASN B N 1
ATOM 2281 C CA . ASN B 1 117 ? -2.982 15.406 -6.387 1 90.5 117 ASN B CA 1
ATOM 2282 C C . ASN B 1 117 ? -4.223 15.422 -5.496 1 90.5 117 ASN B C 1
ATOM 2284 O O . ASN B 1 117 ? -4.266 16.141 -4.496 1 90.5 117 ASN B O 1
ATOM 2288 N N . ASP B 1 118 ? -5.184 14.641 -5.867 1 94.69 118 ASP B N 1
ATOM 2289 C CA . ASP B 1 118 ? -6.426 14.57 -5.098 1 94.69 118 ASP B CA 1
ATOM 2290 C C . ASP B 1 118 ? -6.281 13.633 -3.902 1 94.69 118 ASP B C 1
ATOM 2292 O O . ASP B 1 118 ? -6.68 12.469 -3.971 1 94.69 118 ASP B O 1
ATOM 2296 N N . ALA B 1 119 ? -5.789 14.227 -2.791 1 97.69 119 ALA B N 1
ATOM 2297 C CA . ALA B 1 119 ? -5.582 13.445 -1.578 1 97.69 119 ALA B CA 1
ATOM 2298 C C . ALA B 1 119 ? -6.516 13.898 -0.46 1 97.69 119 ALA B C 1
ATOM 2300 O O . ALA B 1 119 ? -7.047 15.008 -0.5 1 97.69 119 ALA B O 1
ATOM 2301 N N . PRO B 1 120 ? -6.715 13.117 0.54 1 98.69 120 PRO B N 1
ATOM 2302 C CA . PRO B 1 120 ? -7.66 13.414 1.621 1 98.69 120 PRO B CA 1
ATOM 2303 C C . PRO B 1 120 ? -7.18 14.531 2.539 1 98.69 120 PRO B C 1
ATOM 2305 O O . PRO B 1 120 ? -5.973 14.742 2.682 1 98.69 120 PRO B O 1
ATOM 2308 N N . VAL B 1 121 ? -8.125 15.188 3.148 1 98.88 121 VAL B N 1
ATOM 2309 C CA . VAL B 1 121 ? -7.898 16.203 4.176 1 98.88 121 VAL B CA 1
ATOM 2310 C C . VAL B 1 121 ? -8.609 15.789 5.465 1 98.88 121 VAL B C 1
ATOM 2312 O O . VAL B 1 121 ? -9.836 15.672 5.492 1 98.88 121 VAL B O 1
ATOM 2315 N N . LEU B 1 122 ? -7.867 15.562 6.461 1 98.88 122 LEU B N 1
ATOM 2316 C CA . LEU B 1 122 ? -8.422 15.195 7.754 1 98.88 122 LEU B CA 1
ATOM 2317 C C . LEU B 1 122 ? -8.43 16.391 8.703 1 98.88 122 LEU B C 1
ATOM 2319 O O . LEU B 1 122 ? -7.402 17.031 8.898 1 98.88 122 LEU B O 1
ATOM 2323 N N . GLY B 1 123 ? -9.57 16.672 9.312 1 98.81 123 GLY B N 1
ATOM 2324 C CA . GLY B 1 123 ? -9.648 17.656 10.383 1 98.81 123 GLY B CA 1
ATOM 2325 C C . GLY B 1 123 ? -9 17.172 11.672 1 98.81 123 GLY B C 1
ATOM 2326 O O . GLY B 1 123 ? -8.25 16.203 11.672 1 98.81 123 GLY B O 1
ATOM 2327 N N . ARG B 1 124 ? -9.266 17.875 12.719 1 98.69 124 ARG B N 1
ATOM 2328 C CA . ARG B 1 124 ? -8.695 17.562 14.023 1 98.69 124 ARG B CA 1
ATOM 2329 C C . ARG B 1 124 ? -9.359 16.344 14.641 1 98.69 124 ARG B C 1
ATOM 2331 O O . ARG B 1 124 ? -10.578 16.172 14.531 1 98.69 124 ARG B O 1
ATOM 2338 N N . GLY B 1 125 ? -8.562 15.555 15.211 1 98.62 125 GLY B N 1
ATOM 2339 C CA . GLY B 1 125 ? -9.086 14.484 16.047 1 98.62 125 GLY B CA 1
ATOM 2340 C C . GLY B 1 125 ? -9.727 13.367 15.258 1 98.62 125 GLY B C 1
ATOM 2341 O O . GLY B 1 125 ? -10.609 12.664 15.766 1 98.62 125 GLY B O 1
ATOM 2342 N N . VAL B 1 126 ? -9.477 13.242 14.023 1 98.88 126 VAL B N 1
ATOM 2343 C CA . VAL B 1 126 ? -9.992 12.141 13.211 1 98.88 126 VAL B CA 1
ATOM 2344 C C . VAL B 1 126 ? -9.32 10.836 13.617 1 98.88 126 VAL B C 1
ATOM 2346 O O . VAL B 1 126 ? -8.117 10.805 13.875 1 98.88 126 VAL B O 1
ATOM 2349 N N . GLN B 1 127 ? -10.086 9.766 13.664 1 98.81 127 GLN B N 1
ATOM 2350 C CA . GLN B 1 127 ? -9.578 8.43 13.977 1 98.81 127 GLN B CA 1
ATOM 2351 C C . GLN B 1 127 ? -9.805 7.477 12.805 1 98.81 127 GLN B C 1
ATOM 2353 O O . GLN B 1 127 ? -10.938 7.297 12.352 1 98.81 127 GLN B O 1
ATOM 2358 N N . LEU B 1 128 ? -8.766 6.902 12.359 1 98.81 128 LEU B N 1
ATOM 2359 C CA . LEU B 1 128 ? -8.836 5.898 11.305 1 98.81 128 LEU B CA 1
ATOM 2360 C C . LEU B 1 128 ? -8.703 4.492 11.875 1 98.81 128 LEU B C 1
ATOM 2362 O O . LEU B 1 128 ? -7.668 4.145 12.453 1 98.81 128 LEU B O 1
ATOM 2366 N N . GLY B 1 129 ? -9.75 3.725 11.688 1 98.5 129 GLY B N 1
ATOM 2367 C CA . GLY B 1 129 ? -9.695 2.334 12.109 1 98.5 129 GLY B CA 1
ATOM 2368 C C . GLY B 1 129 ? -8.75 1.49 11.281 1 98.5 129 GLY B C 1
ATOM 2369 O O . GLY B 1 129 ? -8.375 1.881 10.172 1 98.5 129 GLY B O 1
ATOM 2370 N N . ALA B 1 130 ? -8.43 0.33 11.883 1 98.38 130 ALA B N 1
ATOM 2371 C CA . ALA B 1 130 ? -7.504 -0.565 11.195 1 98.38 130 ALA B CA 1
ATOM 2372 C C . ALA B 1 130 ? -8.016 -0.925 9.805 1 98.38 130 ALA B C 1
ATOM 2374 O O . ALA B 1 130 ? -9.195 -1.229 9.633 1 98.38 130 ALA B O 1
ATOM 2375 N N . GLY B 1 131 ? -7.082 -0.781 8.82 1 98.44 131 GLY B N 1
ATOM 2376 C CA . GLY B 1 131 ? -7.387 -1.24 7.477 1 98.44 131 GLY B CA 1
ATOM 2377 C C . GLY B 1 131 ? -8.25 -0.267 6.695 1 98.44 131 GLY B C 1
ATOM 2378 O O . GLY B 1 131 ? -8.594 -0.525 5.539 1 98.44 131 GLY B O 1
ATOM 2379 N N . SER B 1 132 ? -8.617 0.823 7.309 1 98.75 132 SER B N 1
ATOM 2380 C CA . SER B 1 132 ? -9.484 1.752 6.59 1 98.75 132 SER B CA 1
ATOM 2381 C C . SER B 1 132 ? -8.75 2.396 5.418 1 98.75 132 SER B C 1
ATOM 2383 O O . SER B 1 132 ? -7.527 2.541 5.449 1 98.75 132 SER B O 1
ATOM 2385 N N . VAL B 1 133 ? -9.492 2.715 4.387 1 98.81 133 VAL B N 1
ATOM 2386 C CA . VAL B 1 133 ? -8.977 3.328 3.168 1 98.81 133 VAL B CA 1
ATOM 2387 C C . VAL B 1 133 ? -9.781 4.586 2.84 1 98.81 133 VAL B C 1
ATOM 2389 O O . VAL B 1 133 ? -11.008 4.535 2.742 1 98.81 133 VAL B O 1
ATOM 2392 N N . VAL B 1 134 ? -9.117 5.703 2.721 1 98.81 134 VAL B N 1
ATOM 2393 C CA . VAL B 1 134 ? -9.703 6.992 2.375 1 98.81 134 VAL B CA 1
ATOM 2394 C C . VAL B 1 134 ? -9.102 7.5 1.067 1 98.81 134 VAL B C 1
ATOM 2396 O O . VAL B 1 134 ? -7.898 7.734 0.981 1 98.81 134 VAL B O 1
ATOM 2399 N N . LEU B 1 135 ? -10.023 7.746 0.072 1 98.25 135 LEU B N 1
ATOM 2400 C CA 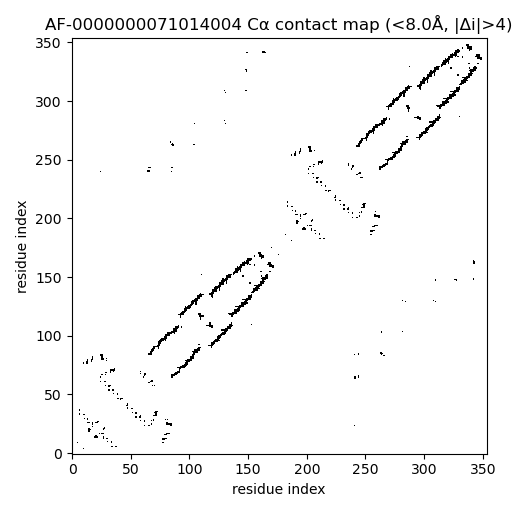. LEU B 1 135 ? -9.484 8 -1.258 1 98.25 135 LEU B CA 1
ATOM 2401 C C . LEU B 1 135 ? -10.086 9.266 -1.856 1 98.25 135 LEU B C 1
ATOM 2403 O O . LEU B 1 135 ? -11.305 9.445 -1.838 1 98.25 135 LEU B O 1
ATOM 2407 N N . GLY B 1 136 ? -9.188 10.039 -2.439 1 97.25 136 GLY B N 1
ATOM 2408 C CA . GLY B 1 136 ? -9.625 11.18 -3.221 1 97.25 136 GLY B CA 1
ATOM 2409 C C . GLY B 1 136 ? -9.594 12.484 -2.439 1 97.25 136 GLY B C 1
ATOM 2410 O O . GLY B 1 136 ? -9.188 12.508 -1.275 1 97.25 136 GLY B O 1
ATOM 2411 N N . LYS B 1 137 ? -9.945 13.594 -3.125 1 97 137 LYS B N 1
ATOM 2412 C CA . LYS B 1 137 ? -9.992 14.914 -2.51 1 97 137 LYS B CA 1
ATOM 2413 C C . LYS B 1 137 ? -11.258 15.086 -1.675 1 97 137 LYS B C 1
ATOM 2415 O O . LYS B 1 137 ? -12.164 15.836 -2.057 1 97 137 LYS B O 1
ATOM 2420 N N . ILE B 1 138 ? -11.281 14.438 -0.585 1 98 138 ILE B N 1
ATOM 2421 C CA . ILE B 1 138 ? -12.422 14.516 0.314 1 98 138 ILE B CA 1
ATOM 2422 C C . ILE B 1 138 ? -11.969 15 1.688 1 98 138 ILE B C 1
ATOM 2424 O O . ILE B 1 138 ? -10.781 14.961 2.006 1 98 138 ILE B O 1
ATOM 2428 N N . THR B 1 139 ? -12.961 15.422 2.479 1 98.75 139 THR B N 1
ATOM 2429 C CA . THR B 1 139 ? -12.672 15.977 3.797 1 98.75 139 THR B CA 1
ATOM 2430 C C . THR B 1 139 ? -13.328 15.133 4.891 1 98.75 139 THR B C 1
ATOM 2432 O O . THR B 1 139 ? -14.492 14.758 4.773 1 98.75 139 THR B O 1
ATOM 2435 N N . LEU B 1 140 ? -12.578 14.742 5.844 1 98.88 140 LEU B N 1
ATOM 2436 C CA . LEU B 1 140 ? -13.102 14.219 7.098 1 98.88 140 LEU B CA 1
ATOM 2437 C C . LEU B 1 140 ? -13.148 15.305 8.164 1 98.88 140 LEU B C 1
ATOM 2439 O O . LEU B 1 140 ? -12.117 15.859 8.539 1 98.88 140 LEU B O 1
ATOM 2443 N N . GLY B 1 141 ? -14.336 15.617 8.617 1 98.69 141 GLY B N 1
ATOM 2444 C CA . GLY B 1 141 ? -14.5 16.672 9.594 1 98.69 141 GLY B CA 1
ATOM 2445 C C . GLY B 1 141 ? -13.914 16.328 10.953 1 98.69 141 GLY B C 1
ATOM 2446 O O . GLY B 1 141 ? -13.602 15.172 11.219 1 98.69 141 GLY B O 1
ATOM 2447 N N . ASP B 1 142 ? -13.867 17.391 11.789 1 98.62 142 ASP B N 1
ATOM 2448 C CA . ASP B 1 142 ? -13.273 17.234 13.117 1 98.62 142 ASP B CA 1
ATOM 2449 C C . ASP B 1 142 ? -13.969 16.125 13.898 1 98.62 142 ASP B C 1
ATOM 2451 O O . ASP B 1 142 ? -15.195 16.062 13.953 1 98.62 142 ASP B O 1
ATOM 2455 N N . GLY B 1 143 ? -13.109 15.227 14.352 1 98.44 143 GLY B N 1
ATOM 2456 C CA . GLY B 1 143 ? -13.633 14.195 15.234 1 98.44 143 GLY B CA 1
ATOM 2457 C C . GLY B 1 143 ? -14.305 13.062 14.484 1 98.44 143 GLY B C 1
ATOM 2458 O O . GLY B 1 143 ? -14.93 12.188 15.102 1 98.44 143 GLY B O 1
ATOM 2459 N N . ALA B 1 144 ? -14.281 13.055 13.219 1 98.69 144 ALA B N 1
ATOM 2460 C CA . ALA B 1 144 ? -14.828 11.945 12.438 1 98.69 144 ALA B CA 1
ATOM 2461 C C . ALA B 1 144 ? -14.109 10.641 12.766 1 98.69 144 ALA B C 1
ATOM 2463 O O . ALA B 1 144 ? -12.922 10.648 13.117 1 98.69 144 ALA B O 1
ATOM 2464 N N . ILE B 1 145 ? -14.844 9.562 12.672 1 98.69 145 ILE B N 1
ATOM 2465 C CA . ILE B 1 145 ? -14.297 8.227 12.898 1 98.69 145 ILE B CA 1
ATOM 2466 C C . ILE B 1 145 ? -14.531 7.359 11.664 1 98.69 145 ILE B C 1
ATOM 2468 O O . ILE B 1 145 ? -15.641 7.309 11.133 1 98.69 145 ILE B O 1
ATOM 2472 N N . VAL B 1 146 ? -13.531 6.781 11.211 1 98.75 146 VAL B N 1
ATOM 2473 C CA . VAL B 1 146 ? -13.625 5.789 10.148 1 98.75 146 VAL B CA 1
ATOM 2474 C C . VAL B 1 146 ? -13.484 4.387 10.734 1 98.75 146 VAL B C 1
ATOM 2476 O O . VAL B 1 146 ? -12.469 4.07 11.359 1 98.75 146 VAL B O 1
ATOM 2479 N N . GLY B 1 147 ? -14.477 3.594 10.531 1 98.25 147 GLY B N 1
ATOM 2480 C CA . GLY B 1 147 ? -14.453 2.238 11.062 1 98.25 147 GLY B CA 1
ATOM 2481 C C . GLY B 1 147 ? -13.414 1.357 10.383 1 98.25 147 GLY B C 1
ATOM 2482 O O . GLY B 1 147 ? -12.891 1.707 9.328 1 98.25 147 GLY B O 1
ATOM 2483 N N . ALA B 1 148 ? -13.211 0.223 11.086 1 98.25 148 ALA B N 1
ATOM 2484 C CA . ALA B 1 148 ? -12.242 -0.728 10.547 1 98.25 148 ALA B CA 1
ATOM 2485 C C . ALA B 1 148 ? -12.641 -1.187 9.148 1 98.25 148 ALA B C 1
ATOM 2487 O O . ALA B 1 148 ? -13.812 -1.446 8.883 1 98.25 148 ALA B O 1
ATOM 2488 N N . ASN B 1 149 ? -11.633 -1.161 8.25 1 98.44 149 ASN B N 1
ATOM 2489 C CA . ASN B 1 149 ? -11.703 -1.653 6.879 1 98.44 149 ASN B CA 1
ATOM 2490 C C . ASN B 1 149 ? -12.703 -0.85 6.051 1 98.44 149 ASN B C 1
ATOM 2492 O O . ASN B 1 149 ? -13.031 -1.233 4.926 1 98.44 149 ASN B O 1
ATOM 2496 N N . ALA B 1 150 ? -13.211 0.193 6.605 1 98.62 150 ALA B N 1
ATOM 2497 C CA . ALA B 1 150 ? -14.117 1.021 5.812 1 98.62 150 ALA B CA 1
ATOM 2498 C C . ALA B 1 150 ? -13.391 1.643 4.625 1 98.62 150 ALA B C 1
ATOM 2500 O O . ALA B 1 150 ? -12.211 1.978 4.715 1 98.62 150 ALA B O 1
ATOM 2501 N N . VAL B 1 151 ? -14.141 1.821 3.51 1 98.75 151 VAL B N 1
ATOM 2502 C CA . VAL B 1 151 ? -13.641 2.527 2.336 1 98.75 151 VAL B CA 1
ATOM 2503 C C . VAL B 1 151 ? -14.43 3.82 2.137 1 98.75 151 VAL B C 1
ATOM 2505 O O . VAL B 1 151 ? -15.602 3.789 1.755 1 98.75 151 VAL B O 1
ATOM 2508 N N . VAL B 1 152 ? -13.773 4.895 2.338 1 98.75 152 VAL B N 1
ATOM 2509 C CA . VAL B 1 152 ? -14.422 6.199 2.322 1 98.75 152 VAL B CA 1
ATOM 2510 C C . VAL B 1 152 ? -14.102 6.918 1.012 1 98.75 152 VAL B C 1
ATOM 2512 O O . VAL B 1 152 ? -12.938 7.172 0.702 1 98.75 152 VAL B O 1
ATOM 2515 N N . LEU B 1 153 ? -15.164 7.332 0.308 1 97.94 153 LEU B N 1
ATOM 2516 C CA . LEU B 1 153 ? -15.008 7.926 -1.016 1 97.94 153 LEU B CA 1
ATOM 2517 C C . LEU B 1 153 ? -15.703 9.281 -1.084 1 97.94 153 LEU B C 1
ATOM 2519 O O . LEU B 1 153 ? -15.734 9.914 -2.141 1 97.94 153 LEU B O 1
ATOM 2523 N N . VAL B 1 154 ? -16.297 9.656 0.028 1 97.75 154 VAL B N 1
ATOM 2524 C CA . VAL B 1 154 ? -17.016 10.922 0.09 1 97.75 154 VAL B CA 1
ATOM 2525 C C . VAL B 1 154 ? -16.672 11.648 1.393 1 97.75 154 VAL B C 1
ATOM 2527 O O . VAL B 1 154 ? -16.078 11.055 2.295 1 97.75 154 VAL B O 1
ATOM 2530 N N . ASP B 1 155 ? -17.125 12.875 1.445 1 98.62 155 ASP B N 1
ATOM 2531 C CA . ASP B 1 155 ? -16.875 13.656 2.65 1 98.62 155 ASP B CA 1
ATOM 2532 C C . ASP B 1 155 ? -17.547 13.031 3.865 1 98.62 155 ASP B C 1
ATOM 2534 O O . ASP B 1 155 ? -18.641 12.461 3.75 1 98.62 155 ASP B O 1
ATOM 2538 N N . VAL B 1 156 ? -16.938 13.18 5.016 1 98.62 156 VAL B N 1
ATOM 2539 C CA . VAL B 1 156 ? -17.484 12.727 6.293 1 98.62 156 VAL B CA 1
ATOM 2540 C C . VAL B 1 156 ? -17.656 13.922 7.23 1 98.62 156 VAL B C 1
ATOM 2542 O O . VAL B 1 156 ? -16.672 14.586 7.594 1 98.62 156 VAL B O 1
ATOM 2545 N N . PRO B 1 157 ? -18.828 14.211 7.648 1 98.19 157 PRO B N 1
ATOM 2546 C CA . PRO B 1 157 ? -19.047 15.344 8.555 1 98.19 157 PRO B CA 1
ATOM 2547 C C . PRO B 1 157 ? -18.328 15.164 9.891 1 98.19 157 PRO B C 1
ATOM 2549 O O . PRO B 1 157 ? -18.016 14.039 10.289 1 98.19 157 PRO B O 1
ATOM 2552 N N . ALA B 1 158 ? -18.203 16.312 10.516 1 97.94 158 ALA B N 1
ATOM 2553 C CA . ALA B 1 158 ? -17.594 16.281 11.844 1 97.94 158 ALA B CA 1
ATOM 2554 C C . ALA B 1 158 ? -18.344 15.359 12.781 1 97.94 158 ALA B C 1
ATOM 2556 O O . ALA B 1 158 ? -19.578 15.336 12.781 1 97.94 158 ALA B O 1
ATOM 2557 N N . ARG B 1 159 ? -17.547 14.531 13.469 1 97.62 159 ARG B N 1
ATOM 2558 C CA . ARG B 1 159 ? -18.047 13.664 14.531 1 97.62 159 ARG B CA 1
ATOM 2559 C C . ARG B 1 159 ? -18.906 12.539 13.969 1 97.62 159 ARG B C 1
ATOM 2561 O O . ARG B 1 159 ? -19.578 11.836 14.711 1 97.62 159 ARG B O 1
ATOM 2568 N N . ALA B 1 160 ? -18.922 12.391 12.648 1 98.19 160 ALA B N 1
ATOM 2569 C CA . ALA B 1 160 ? -19.672 11.297 12.023 1 98.19 160 ALA B CA 1
ATOM 2570 C C . ALA B 1 160 ? -18.844 10.016 12.008 1 98.19 160 ALA B C 1
ATOM 2572 O O . ALA B 1 160 ? -17.625 10.039 12.227 1 98.19 160 ALA B O 1
ATOM 2573 N N . LEU B 1 161 ? -19.578 8.961 11.836 1 98.12 161 LEU B N 1
ATOM 2574 C CA . LEU B 1 161 ? -18.984 7.629 11.711 1 98.12 161 LEU B CA 1
ATOM 2575 C C . LEU B 1 161 ? -19.156 7.102 10.289 1 98.12 161 LEU B C 1
ATOM 2577 O O . LEU B 1 161 ? -20.25 7.117 9.734 1 98.12 161 LEU B O 1
ATOM 2581 N N . ALA B 1 162 ? -18.094 6.727 9.672 1 98.38 162 ALA B N 1
ATOM 2582 C CA . ALA B 1 162 ? -18.094 6.09 8.352 1 98.38 162 ALA B CA 1
ATOM 2583 C C . ALA B 1 162 ? -17.766 4.605 8.461 1 98.38 162 ALA B C 1
ATOM 2585 O O . ALA B 1 162 ? -16.688 4.234 8.922 1 98.38 162 ALA B O 1
ATOM 2586 N N . ILE B 1 163 ? -18.609 3.74 7.984 1 97.88 163 ILE B N 1
ATOM 2587 C CA . ILE B 1 163 ? -18.391 2.303 8.094 1 97.88 163 ILE B CA 1
ATOM 2588 C C . ILE B 1 163 ? -18.812 1.614 6.801 1 97.88 163 ILE B C 1
ATOM 2590 O O . ILE B 1 163 ? -19.688 2.113 6.082 1 97.88 163 ILE B O 1
ATOM 2594 N N . GLY B 1 164 ? -18.062 0.518 6.48 1 96.56 164 GLY B N 1
ATOM 2595 C CA . GLY B 1 164 ? -18.484 -0.306 5.363 1 96.56 164 GLY B CA 1
ATOM 2596 C C . GLY B 1 164 ? -17.672 -0.074 4.105 1 96.56 164 GLY B C 1
ATOM 2597 O O . GLY B 1 164 ? -16.766 0.772 4.094 1 96.56 164 GLY B O 1
ATOM 2598 N N . VAL B 1 165 ? -18 -0.862 3.012 1 97.19 165 VAL B N 1
ATOM 2599 C CA . VAL B 1 165 ? -17.281 -0.856 1.739 1 97.19 165 VAL B CA 1
ATOM 2600 C C . VAL B 1 165 ? -18.281 -0.86 0.585 1 97.19 165 VAL B C 1
ATOM 2602 O O . VAL B 1 165 ? -18.875 -1.895 0.277 1 97.19 165 VAL B O 1
ATOM 2605 N N . PRO B 1 166 ? -18.656 0.227 -0.024 1 95.62 166 PRO B N 1
ATOM 2606 C CA . PRO B 1 166 ? -18.234 1.579 0.352 1 95.62 166 PRO B CA 1
ATOM 2607 C C . PRO B 1 166 ? -18.875 2.055 1.654 1 95.62 166 PRO B C 1
ATOM 2609 O O . PRO B 1 166 ? -19.906 1.524 2.068 1 95.62 166 PRO B O 1
ATOM 2612 N N . ALA B 1 167 ? -18.203 2.998 2.193 1 97.44 167 ALA B N 1
ATOM 2613 C CA . ALA B 1 167 ? -18.625 3.428 3.527 1 97.44 167 ALA B CA 1
ATOM 2614 C C . ALA B 1 167 ? -19.953 4.191 3.471 1 97.44 167 ALA B C 1
ATOM 2616 O O . ALA B 1 167 ? -20.172 4.98 2.553 1 97.44 167 ALA B O 1
ATOM 2617 N N . THR B 1 168 ? -20.766 3.939 4.398 1 96.88 168 THR B N 1
ATOM 2618 C CA . THR B 1 168 ? -21.922 4.773 4.711 1 96.88 168 THR B CA 1
ATOM 2619 C C . THR B 1 168 ? -21.641 5.652 5.926 1 96.88 168 THR B C 1
ATOM 2621 O O . THR B 1 168 ? -20.922 5.246 6.844 1 96.88 168 THR B O 1
ATOM 2624 N N . ILE B 1 169 ? -22.266 6.844 5.832 1 96.94 169 ILE B N 1
ATOM 2625 C CA . ILE B 1 169 ? -22 7.828 6.875 1 96.94 169 ILE B CA 1
ATOM 2626 C C . ILE B 1 169 ? -23.172 7.895 7.844 1 96.94 169 ILE B C 1
ATOM 2628 O O . ILE B 1 169 ? -24.312 8.062 7.43 1 96.94 169 ILE B O 1
ATOM 2632 N N . THR B 1 170 ? -22.844 7.621 9.117 1 93.56 170 THR B N 1
ATOM 2633 C CA . THR B 1 170 ? -23.875 7.738 10.141 1 93.56 170 THR B CA 1
ATOM 2634 C C . THR B 1 170 ? -23.453 8.742 11.219 1 93.56 170 THR B C 1
ATOM 2636 O O . THR B 1 170 ? -22.266 8.883 11.508 1 93.56 170 THR B O 1
ATOM 2639 N N . MET B 1 171 ? -24.438 9.562 11.664 1 87.31 171 MET B N 1
ATOM 2640 C CA . MET B 1 171 ? -24.141 10.484 12.75 1 87.31 171 MET B CA 1
ATOM 2641 C C . MET B 1 171 ? -24.125 9.758 14.094 1 87.31 171 MET B C 1
ATOM 2643 O O . MET B 1 171 ? -24.953 8.867 14.328 1 87.31 171 MET B O 1
ATOM 2647 N N . ARG B 1 172 ? -23.125 9.961 14.719 1 69.12 172 ARG B N 1
ATOM 2648 C CA . ARG B 1 172 ? -22.969 9.352 16.031 1 69.12 172 ARG B CA 1
ATOM 2649 C C . ARG B 1 172 ? -24 9.906 17.016 1 69.12 172 ARG B C 1
ATOM 2651 O O . ARG B 1 172 ? -24.25 11.109 17.062 1 69.12 172 ARG B O 1
ATOM 2658 N N . GLY B 1 173 ? -25 9.07 17.562 1 63.09 173 GLY B N 1
ATOM 2659 C CA . GLY B 1 173 ? -26.156 9.344 18.391 1 63.09 173 GLY B CA 1
ATOM 2660 C C . GLY B 1 173 ? -27.469 8.875 17.75 1 63.09 173 GLY B C 1
ATOM 2661 O O . GLY B 1 173 ? -28.516 8.93 18.391 1 63.09 173 GLY B O 1
ATOM 2662 N N . GLU B 1 174 ? -27.578 8.805 16.328 1 49.72 174 GLU B N 1
ATOM 2663 C CA . GLU B 1 174 ? -28.844 8.281 15.844 1 49.72 174 GLU B CA 1
ATOM 2664 C C . GLU B 1 174 ? -28.875 6.754 15.891 1 49.72 174 GLU B C 1
ATOM 2666 O O . GLU B 1 174 ? -27.906 6.102 15.516 1 49.72 174 GLU B O 1
ATOM 2671 N N . PRO B 1 175 ? -29.719 6 16.656 1 45.5 175 PRO B N 1
ATOM 2672 C CA . PRO B 1 175 ? -29.891 4.547 16.734 1 45.5 175 PRO B CA 1
ATOM 2673 C C . PRO B 1 175 ? -29.984 3.896 15.352 1 45.5 175 PRO B C 1
ATOM 2675 O O . PRO B 1 175 ? -30.625 4.438 14.453 1 45.5 175 PRO B O 1
ATOM 2678 N N . THR B 1 176 ? -28.953 3.369 14.758 1 45.5 176 THR B N 1
ATOM 2679 C CA . THR B 1 176 ? -29.109 2.633 13.516 1 45.5 176 THR B CA 1
ATOM 2680 C C . THR B 1 176 ? -30.453 1.898 13.492 1 45.5 176 THR B C 1
ATOM 2682 O O . THR B 1 176 ? -30.719 1.055 14.352 1 45.5 176 THR B O 1
ATOM 2685 N N . SER B 1 177 ? -31.5 2.377 12.758 1 37.28 177 SER B N 1
ATOM 2686 C CA . SER B 1 177 ? -32.75 1.636 12.68 1 37.28 177 SER B CA 1
ATOM 2687 C C . SER B 1 177 ? -32.5 0.199 12.227 1 37.28 177 SER B C 1
ATOM 2689 O O . SER B 1 177 ? -31.688 -0.053 11.344 1 37.28 177 SER B O 1
#

Radius of gyration: 21.41 Å; Cα contacts (8 Å, |Δi|>4): 900; chains: 2; bounding box: 58×59×53 Å